Protein AF-A0A3B3U074-F1 (afdb_monomer_lite)

Sequence (236 aa):
MLGVRCLHHIVLNTPAADLRQFNRAEVLYQALFRHLYTSEAAVIQLVLSCLLDLLLVLEKPPSSYCRRKPCRHDDVLHLVLTHMEAEHKVALRRVYASALLLYVERVGVAVCRHLRRLMPVLLGYLEIGDPPDESVRLKMLEVLQSTIRLAWPRMASRADALLRCLLRLLVDVSADPGLSDSVRLQLMEGSSASLRLLDAATQRRVQRLLLQVDSRHCSPQVLCCLATVTAEQEHT

Organism: NCBI:txid48699

InterPro domains:
  IPR011989 Armadillo-like helical [G3DSA:1.25.10.10] (3-235)
  IPR016024 Armadillo-type fold [SSF48371] (7-176)
  IPR018870 Tti2 family [PTHR32226] (2-230)

Radius of gyration: 19.88 Å; chains: 1; bounding box: 47×42×57 Å

Structure (mmCIF, N/CA/C/O backbone):
data_AF-A0A3B3U074-F1
#
_entry.id   AF-A0A3B3U074-F1
#
loop_
_atom_site.group_PDB
_atom_site.id
_atom_site.type_symbol
_atom_site.label_atom_id
_atom_site.label_alt_id
_atom_site.label_comp_id
_atom_site.label_asym_id
_atom_site.label_entity_id
_atom_site.label_seq_id
_atom_site.pdbx_PDB_ins_code
_atom_site.Cartn_x
_atom_site.Cartn_y
_atom_site.Cartn_z
_atom_site.occupancy
_atom_site.B_iso_or_equiv
_atom_site.auth_seq_id
_atom_site.auth_comp_id
_atom_site.auth_asym_id
_atom_site.auth_atom_id
_atom_site.pdbx_PDB_model_num
ATOM 1 N N . MET A 1 1 ? 20.838 -12.931 -7.112 1.00 78.44 1 MET A N 1
ATOM 2 C CA . MET A 1 1 ? 20.981 -11.627 -6.412 1.00 78.44 1 MET A CA 1
ATOM 3 C C . MET A 1 1 ? 21.956 -10.665 -7.102 1.00 78.44 1 MET A C 1
ATOM 5 O O . MET A 1 1 ? 21.528 -9.567 -7.434 1.00 78.44 1 MET A O 1
ATOM 9 N N . LEU A 1 2 ? 23.222 -11.044 -7.357 1.00 86.12 2 LEU A N 1
ATOM 10 C CA . LEU A 1 2 ? 24.227 -10.153 -7.979 1.00 86.12 2 LEU A CA 1
ATOM 11 C C . LEU A 1 2 ? 23.772 -9.581 -9.333 1.00 86.12 2 LEU A C 1
ATOM 13 O O . LEU A 1 2 ? 23.860 -8.378 -9.535 1.00 86.12 2 LEU A O 1
ATOM 17 N N . GLY A 1 3 ? 23.187 -10.415 -10.201 1.00 91.31 3 GLY A N 1
ATOM 18 C CA . GLY A 1 3 ? 22.672 -9.977 -11.503 1.00 91.31 3 GLY A CA 1
ATOM 19 C C . GLY A 1 3 ? 21.680 -8.812 -11.407 1.00 91.31 3 GLY A C 1
ATOM 20 O O . GLY A 1 3 ? 21.890 -7.790 -12.044 1.00 91.31 3 GLY A O 1
ATOM 21 N N . VAL A 1 4 ? 20.658 -8.908 -10.545 1.00 92.81 4 VAL A N 1
ATOM 22 C CA . VAL A 1 4 ? 19.667 -7.827 -10.356 1.00 92.81 4 VAL A CA 1
ATOM 23 C C . VAL A 1 4 ? 20.325 -6.550 -9.826 1.00 92.81 4 VAL A C 1
ATOM 25 O O . VAL A 1 4 ? 19.986 -5.462 -10.278 1.00 92.81 4 VAL A O 1
ATOM 28 N N . ARG A 1 5 ? 21.312 -6.662 -8.925 1.00 92.81 5 ARG A N 1
ATOM 29 C CA . ARG A 1 5 ? 22.068 -5.497 -8.432 1.00 92.81 5 ARG A CA 1
ATOM 30 C C . ARG A 1 5 ? 22.877 -4.827 -9.541 1.00 92.81 5 ARG A C 1
ATOM 32 O O . ARG A 1 5 ? 22.880 -3.605 -9.624 1.00 92.81 5 ARG A O 1
ATOM 39 N N . CYS A 1 6 ? 23.523 -5.609 -10.405 1.00 94.44 6 CYS A N 1
ATOM 40 C CA . CYS A 1 6 ? 24.231 -5.080 -11.570 1.00 94.44 6 CYS A CA 1
ATOM 41 C C . CYS A 1 6 ? 23.266 -4.378 -12.532 1.00 94.44 6 CYS A C 1
ATOM 43 O O . CYS A 1 6 ? 23.562 -3.276 -12.983 1.00 94.44 6 CYS A O 1
ATOM 45 N N . LEU A 1 7 ? 22.093 -4.967 -12.797 1.00 94.88 7 LEU A N 1
ATOM 46 C CA . LEU A 1 7 ? 21.065 -4.323 -13.620 1.00 94.88 7 LEU A CA 1
ATOM 47 C C . LEU A 1 7 ? 20.591 -3.006 -13.002 1.00 94.88 7 LEU A C 1
ATOM 49 O O . LEU A 1 7 ? 20.513 -2.002 -13.701 1.00 94.88 7 LEU A O 1
ATOM 53 N N . HIS A 1 8 ? 20.337 -2.979 -11.693 1.00 95.69 8 HIS A N 1
ATOM 54 C CA . HIS A 1 8 ? 19.926 -1.758 -11.001 1.00 95.69 8 HIS A CA 1
ATOM 55 C C . HIS A 1 8 ? 21.006 -0.677 -11.059 1.00 95.69 8 HIS A C 1
ATOM 57 O O . HIS A 1 8 ? 20.706 0.474 -11.362 1.00 95.69 8 HIS A O 1
ATOM 63 N N . HIS A 1 9 ? 22.272 -1.055 -10.877 1.00 96.06 9 HIS A N 1
ATOM 64 C CA . HIS A 1 9 ? 23.399 -0.144 -11.043 1.00 96.06 9 HIS A CA 1
ATOM 65 C C . HIS A 1 9 ? 23.470 0.433 -12.466 1.00 96.06 9 HIS A C 1
ATOM 67 O O . HIS A 1 9 ? 23.647 1.640 -12.616 1.00 96.06 9 HIS A O 1
ATOM 73 N N . ILE A 1 10 ? 23.269 -0.389 -13.503 1.00 95.25 10 ILE A N 1
ATOM 74 C CA . ILE A 1 10 ? 23.208 0.076 -14.898 1.00 95.25 10 ILE A CA 1
ATOM 75 C C . ILE A 1 10 ? 22.062 1.078 -15.081 1.00 95.25 10 ILE A C 1
ATOM 77 O O . ILE A 1 10 ? 22.276 2.129 -15.678 1.00 95.25 10 ILE A O 1
ATOM 81 N N . VAL A 1 11 ? 20.872 0.790 -14.543 1.00 95.81 11 VAL A N 1
ATOM 82 C CA . VAL A 1 11 ? 19.703 1.685 -14.636 1.00 95.81 11 VAL A CA 1
ATOM 83 C C . VAL A 1 11 ? 19.974 3.044 -13.986 1.00 95.81 11 VAL A C 1
ATOM 85 O O . VAL A 1 11 ? 19.604 4.064 -14.556 1.00 95.81 11 VAL A O 1
ATOM 88 N N . LEU A 1 12 ? 20.637 3.068 -12.828 1.00 96.00 12 LEU A N 1
ATOM 89 C CA . LEU A 1 12 ? 20.921 4.307 -12.096 1.00 96.00 12 LEU A CA 1
ATOM 90 C C . LEU A 1 12 ? 22.049 5.144 -12.714 1.00 96.00 12 LEU A C 1
ATOM 92 O O . LEU A 1 12 ? 22.037 6.363 -12.582 1.00 96.00 12 LEU A O 1
ATOM 96 N N . ASN A 1 13 ? 23.024 4.506 -13.368 1.00 96.06 13 ASN A N 1
ATOM 97 C CA . ASN A 1 13 ? 2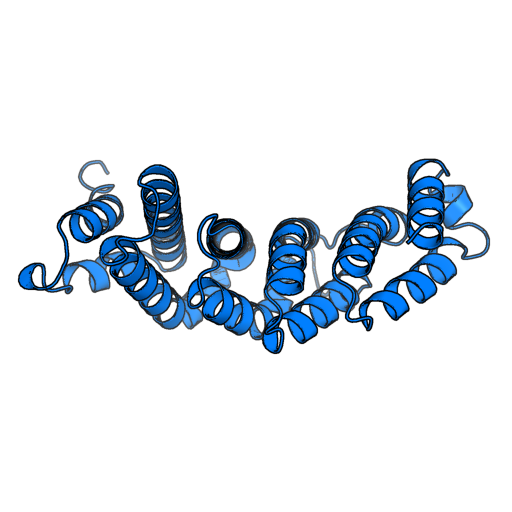4.243 5.177 -13.840 1.00 96.06 13 ASN A CA 1
ATOM 98 C C . ASN A 1 13 ? 24.293 5.382 -15.360 1.00 96.06 13 ASN A C 1
ATOM 100 O O . ASN A 1 13 ? 25.227 6.005 -15.860 1.00 96.06 13 ASN A O 1
ATOM 104 N N . THR A 1 14 ? 23.306 4.882 -16.104 1.00 95.06 14 THR A N 1
ATOM 105 C CA . THR A 1 14 ? 23.218 5.082 -17.556 1.00 95.06 14 THR A CA 1
ATOM 106 C C . THR A 1 14 ? 22.173 6.153 -17.869 1.00 95.06 14 THR A C 1
ATOM 108 O O . THR A 1 14 ? 21.049 6.062 -17.368 1.00 95.06 14 THR A O 1
ATOM 111 N N . PRO A 1 15 ? 22.476 7.148 -18.724 1.00 94.00 15 PRO A N 1
ATOM 112 C CA . PRO A 1 15 ? 21.492 8.131 -19.153 1.00 94.00 15 PRO A CA 1
ATOM 113 C C . PRO A 1 15 ? 20.228 7.480 -19.730 1.00 94.00 15 PRO A C 1
ATOM 115 O O . PRO A 1 15 ? 20.281 6.526 -20.507 1.00 94.00 15 PRO A O 1
ATOM 118 N N . ALA A 1 16 ? 19.062 8.044 -19.404 1.00 92.81 16 ALA A N 1
ATOM 119 C CA . ALA A 1 16 ? 17.778 7.504 -19.851 1.00 92.81 16 ALA A CA 1
ATOM 120 C C . ALA A 1 16 ? 17.648 7.438 -21.387 1.00 92.81 16 ALA A C 1
ATOM 122 O O . ALA A 1 16 ? 16.942 6.576 -21.906 1.00 92.81 16 ALA A O 1
ATOM 123 N N . ALA A 1 17 ? 18.310 8.339 -22.123 1.00 92.31 17 ALA A N 1
ATOM 124 C CA . ALA A 1 17 ? 18.341 8.313 -23.585 1.00 92.31 17 ALA A CA 1
ATOM 125 C C . ALA A 1 17 ? 19.040 7.050 -24.118 1.00 92.31 17 ALA A C 1
ATOM 127 O O . ALA A 1 17 ? 18.479 6.362 -24.970 1.00 92.31 17 ALA A O 1
ATOM 128 N N . ASP A 1 18 ? 20.188 6.692 -23.545 1.00 93.62 18 ASP A N 1
ATOM 129 C CA . ASP A 1 18 ? 20.992 5.536 -23.956 1.00 93.62 18 ASP A CA 1
ATOM 130 C C . ASP A 1 18 ? 20.304 4.212 -23.606 1.00 93.62 18 ASP A C 1
ATOM 132 O O . ASP A 1 18 ? 20.390 3.233 -24.348 1.00 93.62 18 ASP A O 1
ATOM 136 N N . LEU A 1 19 ? 19.571 4.178 -22.487 1.00 92.94 19 LEU A N 1
ATOM 137 C CA . LEU A 1 19 ? 18.745 3.026 -22.118 1.00 92.94 19 LEU A CA 1
ATOM 138 C C . LEU A 1 19 ? 17.546 2.853 -23.056 1.00 92.94 19 LEU A C 1
ATOM 140 O O . LEU A 1 19 ? 17.151 1.727 -23.352 1.00 92.94 19 LEU A O 1
ATOM 144 N N . ARG A 1 20 ? 16.950 3.944 -23.543 1.00 91.69 20 ARG A N 1
ATOM 145 C CA . ARG A 1 20 ? 15.874 3.868 -24.547 1.00 91.69 20 ARG A CA 1
ATOM 146 C C . ARG A 1 20 ? 16.415 3.487 -25.921 1.00 91.69 20 ARG A C 1
ATOM 148 O O . ARG A 1 20 ? 15.711 2.833 -26.691 1.00 91.69 20 ARG A O 1
ATOM 155 N N . GLN A 1 21 ? 17.652 3.871 -26.224 1.00 90.81 21 GLN A N 1
ATOM 156 C CA . GLN A 1 21 ? 18.298 3.527 -27.480 1.00 90.81 21 GLN A CA 1
ATOM 157 C C . GLN A 1 21 ? 18.348 2.002 -27.651 1.00 90.81 21 GLN A C 1
ATOM 159 O O . GLN A 1 21 ? 18.666 1.251 -26.727 1.00 90.81 21 GLN A O 1
ATOM 164 N N . PHE A 1 22 ? 17.986 1.537 -28.848 1.00 86.31 22 PHE A N 1
ATOM 165 C CA . PHE A 1 22 ? 17.897 0.112 -29.185 1.00 86.31 22 PHE A CA 1
ATOM 166 C C . PHE A 1 22 ? 16.987 -0.716 -28.255 1.00 86.31 22 PHE A C 1
ATOM 168 O O . PHE A 1 22 ? 17.177 -1.923 -28.134 1.00 86.31 22 PHE A O 1
ATOM 175 N N . ASN A 1 23 ? 15.999 -0.092 -27.597 1.00 88.75 23 ASN A N 1
ATOM 176 C CA . ASN A 1 23 ? 15.038 -0.756 -26.706 1.00 88.75 23 ASN A CA 1
ATOM 177 C C . ASN A 1 23 ? 15.677 -1.535 -25.539 1.00 88.75 23 ASN A C 1
ATOM 179 O O . ASN A 1 23 ? 15.087 -2.490 -25.031 1.00 88.75 23 ASN A O 1
ATOM 183 N N . ARG A 1 24 ? 16.861 -1.129 -25.061 1.00 92.25 24 ARG A N 1
ATOM 184 C CA . ARG A 1 24 ? 17.529 -1.811 -23.935 1.00 92.25 24 ARG A CA 1
ATOM 185 C C . ARG A 1 24 ? 16.683 -1.774 -22.665 1.00 92.25 24 ARG A C 1
ATOM 187 O O . ARG A 1 24 ? 16.549 -2.792 -21.994 1.00 92.25 24 ARG A O 1
ATOM 194 N N . ALA A 1 25 ? 16.054 -0.638 -22.376 1.00 93.31 25 ALA A N 1
ATOM 195 C CA . ALA A 1 25 ? 15.142 -0.476 -21.248 1.00 93.31 25 ALA A CA 1
ATOM 196 C C . ALA A 1 25 ? 13.970 -1.472 -21.302 1.00 93.31 25 ALA A C 1
ATOM 198 O O . ALA A 1 25 ? 13.542 -1.966 -20.262 1.00 93.31 25 ALA A O 1
ATOM 199 N N . GLU A 1 26 ? 13.490 -1.815 -22.501 1.00 94.38 26 GLU A N 1
ATOM 200 C CA . GLU A 1 26 ? 12.404 -2.782 -22.674 1.00 94.38 26 GLU A CA 1
ATOM 201 C C . GLU A 1 26 ? 12.857 -4.205 -22.351 1.00 94.38 26 GLU A C 1
ATOM 203 O O . GLU A 1 26 ? 12.164 -4.942 -21.649 1.00 94.38 26 GLU A O 1
ATOM 208 N N . VAL A 1 27 ? 14.052 -4.580 -22.809 1.00 94.69 27 VAL A N 1
ATOM 209 C CA . VAL A 1 27 ? 14.655 -5.881 -22.491 1.00 94.69 27 VAL A CA 1
ATOM 210 C C . VAL A 1 27 ? 14.880 -6.008 -20.985 1.00 94.69 27 VAL A C 1
ATOM 212 O O . VAL A 1 27 ? 14.545 -7.037 -20.394 1.00 94.69 27 VAL A O 1
ATOM 215 N N . LEU A 1 28 ? 15.391 -4.948 -20.349 1.00 95.56 28 LEU A N 1
ATOM 216 C CA . LEU A 1 28 ? 15.566 -4.897 -18.897 1.00 95.56 28 LEU A CA 1
ATOM 217 C C . LEU A 1 28 ? 14.231 -5.053 -18.169 1.00 95.56 28 LEU A C 1
ATOM 219 O O . LEU A 1 28 ? 14.145 -5.828 -17.218 1.00 95.56 28 LEU A O 1
ATOM 223 N N . TYR A 1 29 ? 13.182 -4.375 -18.63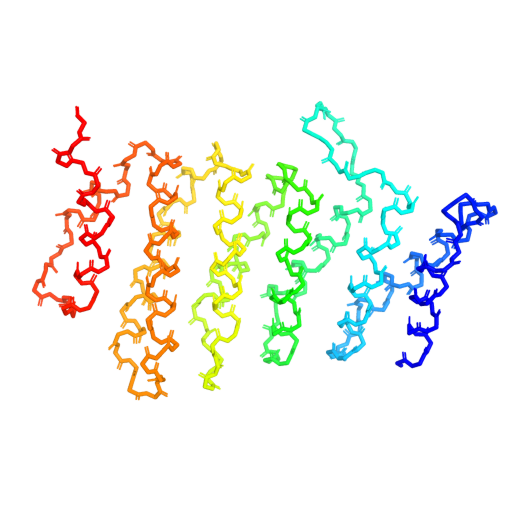7 1.00 96.94 29 TYR A N 1
ATOM 224 C CA . TYR A 1 29 ? 11.851 -4.489 -18.053 1.00 96.94 29 TYR A CA 1
ATOM 225 C C . TYR A 1 29 ? 11.323 -5.913 -18.148 1.00 96.94 29 TYR A C 1
ATOM 227 O O . TYR A 1 29 ? 10.928 -6.472 -17.132 1.00 96.94 29 TYR A O 1
ATOM 235 N N . GLN A 1 30 ? 11.377 -6.539 -19.324 1.00 95.69 30 GLN A N 1
ATOM 236 C CA . GLN A 1 30 ? 10.901 -7.912 -19.498 1.00 95.69 30 GLN A CA 1
ATOM 237 C C . GLN A 1 30 ? 11.679 -8.908 -18.629 1.00 95.69 30 GLN A C 1
ATOM 239 O O . GLN A 1 30 ? 11.078 -9.814 -18.049 1.00 95.69 30 GLN A O 1
ATOM 244 N N . ALA A 1 31 ? 12.998 -8.738 -18.503 1.00 94.88 31 ALA A N 1
ATOM 245 C CA . ALA A 1 31 ? 13.826 -9.578 -17.642 1.00 94.88 31 ALA A CA 1
ATOM 246 C C . ALA A 1 31 ? 13.460 -9.411 -16.157 1.00 94.88 31 ALA A C 1
ATOM 248 O O . ALA A 1 31 ? 13.219 -10.399 -15.464 1.00 94.88 31 ALA A O 1
ATOM 249 N N . LEU A 1 32 ? 13.356 -8.169 -15.673 1.00 96.31 32 LEU A N 1
ATOM 250 C CA . LEU A 1 32 ? 12.994 -7.869 -14.285 1.00 96.31 32 LEU A CA 1
ATOM 251 C C . LEU A 1 32 ? 11.557 -8.289 -13.961 1.00 96.31 32 LEU A C 1
ATOM 253 O O . LEU A 1 32 ? 11.314 -8.882 -12.914 1.00 96.31 32 LEU A O 1
ATOM 257 N N . PHE A 1 33 ? 10.614 -8.052 -14.872 1.00 96.56 33 PHE A N 1
ATOM 258 C CA . PHE A 1 33 ? 9.210 -8.418 -14.699 1.00 96.56 33 PHE A CA 1
ATOM 259 C C . PHE A 1 33 ? 9.041 -9.931 -14.523 1.00 96.56 33 PHE A C 1
ATOM 261 O O . PHE A 1 33 ? 8.284 -10.375 -13.665 1.00 96.56 33 PHE A O 1
ATOM 268 N N . ARG A 1 34 ? 9.806 -10.749 -15.260 1.00 95.50 34 ARG A N 1
ATOM 269 C CA . ARG A 1 34 ? 9.813 -12.212 -15.077 1.00 95.50 34 ARG A CA 1
ATOM 270 C C . ARG A 1 34 ? 10.307 -12.635 -13.694 1.00 95.50 34 ARG A C 1
ATOM 272 O O . ARG A 1 34 ? 9.820 -13.625 -13.157 1.00 95.50 34 ARG A O 1
ATOM 279 N N . HIS A 1 35 ? 11.223 -11.886 -13.084 1.00 94.94 35 HIS A N 1
ATOM 280 C CA . HIS A 1 35 ? 11.687 -12.191 -11.731 1.00 94.94 35 HIS A CA 1
ATOM 281 C C . HIS A 1 35 ? 10.638 -11.920 -10.642 1.00 94.94 35 HIS A C 1
ATOM 283 O O . HIS A 1 35 ? 10.780 -12.453 -9.540 1.00 94.94 35 HIS A O 1
ATOM 289 N N . LEU A 1 36 ? 9.557 -11.186 -10.938 1.00 95.38 36 LEU A N 1
ATOM 290 C CA . LEU A 1 36 ? 8.446 -11.009 -9.996 1.00 95.38 36 LEU A CA 1
ATOM 291 C C . LEU A 1 36 ? 7.692 -12.313 -9.694 1.00 95.38 36 LEU A C 1
ATOM 293 O O . LEU A 1 36 ? 7.034 -12.390 -8.662 1.00 95.38 36 LEU A O 1
ATOM 297 N N . TYR A 1 37 ? 7.818 -13.338 -10.544 1.00 94.81 37 TYR A N 1
ATOM 298 C CA . TYR A 1 37 ? 7.235 -14.671 -10.336 1.00 94.81 37 TYR A CA 1
ATOM 299 C C . TYR A 1 37 ? 8.067 -15.573 -9.409 1.00 94.81 37 TYR A C 1
ATOM 301 O O . TYR A 1 37 ? 7.678 -16.706 -9.135 1.00 94.81 37 TYR A O 1
ATOM 309 N N . THR A 1 38 ? 9.223 -15.106 -8.931 1.00 93.25 38 THR A N 1
ATOM 310 C CA . THR A 1 38 ? 10.026 -15.855 -7.955 1.00 93.25 38 THR A CA 1
ATOM 311 C C . THR A 1 38 ? 9.448 -15.706 -6.546 1.00 93.25 38 THR A C 1
ATOM 313 O O . THR A 1 38 ? 8.814 -14.706 -6.227 1.00 93.25 38 THR A O 1
ATOM 316 N N . SER A 1 39 ? 9.697 -16.681 -5.669 1.00 90.81 39 SER A N 1
ATOM 317 C CA . SER A 1 39 ? 9.262 -16.621 -4.264 1.00 90.81 39 SER A CA 1
ATOM 318 C C . SER A 1 39 ? 10.378 -16.220 -3.290 1.00 90.81 39 SER A C 1
ATOM 320 O O . SER A 1 39 ? 10.269 -16.462 -2.087 1.00 90.81 39 SER A O 1
ATOM 322 N N . GLU A 1 40 ? 11.490 -15.681 -3.790 1.00 95.00 40 GLU A N 1
ATOM 323 C CA . GLU A 1 40 ? 12.640 -15.290 -2.972 1.00 95.00 40 GLU A CA 1
ATOM 324 C C . GLU A 1 40 ? 12.529 -13.818 -2.559 1.00 95.00 40 GLU A C 1
ATOM 326 O O . GLU A 1 40 ? 12.733 -12.917 -3.372 1.00 95.00 40 GLU A O 1
ATOM 331 N N . ALA A 1 41 ? 12.256 -13.558 -1.277 1.00 95.06 41 ALA A N 1
ATOM 332 C CA . ALA A 1 41 ? 12.006 -12.208 -0.763 1.00 95.06 41 ALA A CA 1
ATOM 333 C C . ALA A 1 41 ? 13.127 -11.205 -1.082 1.00 95.06 41 ALA A C 1
ATOM 335 O O . ALA A 1 41 ? 12.856 -10.092 -1.529 1.00 95.06 41 ALA A O 1
ATOM 336 N N . ALA A 1 42 ? 14.387 -11.614 -0.924 1.00 95.50 42 ALA A N 1
ATOM 337 C CA . ALA A 1 42 ? 15.533 -10.753 -1.205 1.00 95.50 42 ALA A CA 1
ATOM 338 C C . ALA A 1 42 ? 15.664 -10.407 -2.701 1.00 95.50 42 ALA A C 1
ATOM 340 O O . ALA A 1 42 ? 16.073 -9.300 -3.050 1.00 95.50 42 ALA A O 1
ATOM 341 N N . VAL A 1 43 ? 15.282 -11.329 -3.594 1.00 95.88 43 VAL A N 1
ATOM 342 C CA . VAL A 1 43 ? 15.247 -11.068 -5.039 1.00 95.88 43 VAL A CA 1
ATOM 343 C C . VAL A 1 43 ? 14.104 -10.119 -5.366 1.00 95.88 43 VAL A C 1
ATOM 345 O O . VAL A 1 43 ? 14.345 -9.108 -6.020 1.00 95.88 43 VAL A O 1
ATOM 348 N N . ILE A 1 44 ? 12.897 -10.386 -4.860 1.00 97.19 44 ILE A N 1
ATOM 349 C CA . ILE A 1 44 ? 11.723 -9.530 -5.075 1.00 97.19 44 ILE A CA 1
ATOM 350 C C . ILE A 1 44 ? 11.990 -8.101 -4.607 1.00 97.19 44 ILE A C 1
ATOM 352 O O . ILE A 1 44 ? 11.696 -7.165 -5.344 1.00 97.19 44 ILE A O 1
ATOM 356 N N . GLN A 1 45 ? 12.619 -7.913 -3.447 1.00 97.19 45 GLN A N 1
ATOM 357 C CA . GLN A 1 45 ? 12.968 -6.583 -2.948 1.00 97.19 45 GLN A CA 1
ATOM 358 C C . GLN A 1 45 ? 13.851 -5.811 -3.939 1.00 97.19 45 GLN A C 1
ATOM 360 O O . GLN A 1 45 ? 13.544 -4.673 -4.284 1.00 97.19 45 GLN A O 1
ATOM 365 N N . LEU A 1 46 ? 14.923 -6.436 -4.436 1.00 97.00 46 LEU A N 1
ATOM 366 C CA . LEU A 1 46 ? 15.831 -5.807 -5.400 1.00 97.00 46 LEU A CA 1
ATOM 367 C C . LEU A 1 46 ? 15.145 -5.534 -6.743 1.00 97.00 46 LEU A C 1
ATOM 369 O O . LEU A 1 46 ? 15.369 -4.490 -7.352 1.00 97.00 46 LEU A O 1
ATOM 373 N N . VAL A 1 47 ? 14.304 -6.464 -7.200 1.00 97.69 47 VAL A N 1
ATOM 374 C CA . VAL A 1 47 ? 13.556 -6.332 -8.455 1.00 97.69 47 VAL A CA 1
ATOM 375 C C . VAL A 1 47 ? 12.552 -5.186 -8.364 1.00 97.69 47 VAL A C 1
ATOM 377 O O . VAL A 1 47 ? 12.498 -4.369 -9.278 1.00 97.69 47 VAL A O 1
ATOM 380 N N . LEU A 1 48 ? 11.799 -5.080 -7.265 1.00 97.69 48 LEU A N 1
ATOM 381 C CA . LEU A 1 48 ? 10.825 -4.007 -7.058 1.00 97.69 48 LEU A CA 1
ATOM 382 C C . LEU A 1 48 ? 11.493 -2.632 -6.998 1.00 97.69 48 LEU A C 1
ATOM 384 O O . LEU A 1 48 ? 10.977 -1.699 -7.612 1.00 97.69 48 LEU A O 1
ATOM 388 N N . SER A 1 49 ? 12.640 -2.506 -6.326 1.00 97.12 49 SER A N 1
ATOM 389 C CA . SER A 1 49 ? 13.409 -1.255 -6.318 1.00 97.12 49 SER A CA 1
ATOM 390 C C . SER A 1 49 ? 13.924 -0.901 -7.713 1.00 97.12 49 SER A C 1
ATOM 392 O O . SER A 1 49 ? 13.741 0.220 -8.175 1.00 97.12 49 SER A O 1
ATOM 394 N N . CYS A 1 50 ? 14.501 -1.869 -8.428 1.00 97.50 50 CYS A N 1
ATOM 395 C CA . CYS A 1 50 ? 15.023 -1.634 -9.771 1.00 97.50 50 CYS A CA 1
ATOM 396 C C . CYS A 1 50 ? 13.918 -1.266 -10.774 1.00 97.50 50 CYS A C 1
ATOM 398 O O . CYS A 1 50 ? 14.106 -0.369 -11.596 1.00 97.50 50 CYS A O 1
ATOM 400 N N . LEU A 1 51 ? 12.751 -1.913 -10.688 1.00 97.50 51 LEU A N 1
ATOM 401 C CA . LEU A 1 51 ? 11.591 -1.589 -11.516 1.00 97.50 51 LEU A CA 1
ATOM 402 C C . LEU A 1 51 ? 11.063 -0.179 -11.239 1.00 97.50 51 LEU A C 1
ATOM 404 O O . LEU A 1 51 ? 10.707 0.507 -12.194 1.00 97.50 51 LEU A O 1
ATOM 408 N N . LEU A 1 52 ? 11.048 0.290 -9.985 1.00 95.56 52 LEU A N 1
ATOM 409 C CA . LEU A 1 52 ? 10.641 1.667 -9.682 1.00 95.56 52 LEU A CA 1
ATOM 410 C C . LEU A 1 52 ? 11.484 2.683 -10.459 1.00 95.56 52 LEU A C 1
ATOM 412 O O . LEU A 1 52 ? 10.921 3.619 -11.027 1.00 95.56 52 LEU A O 1
ATOM 416 N N . ASP A 1 53 ? 12.798 2.496 -10.528 1.00 95.81 53 ASP A N 1
ATOM 417 C CA . ASP A 1 53 ? 13.683 3.427 -11.234 1.00 95.81 53 ASP A CA 1
ATOM 418 C C . ASP A 1 53 ? 13.607 3.246 -12.754 1.00 95.81 53 ASP A C 1
ATOM 420 O O . ASP A 1 53 ? 13.468 4.220 -13.497 1.00 95.81 53 ASP A O 1
ATOM 424 N N . LEU A 1 54 ? 13.601 1.998 -13.231 1.00 96.62 54 LEU A N 1
ATOM 425 C CA . LEU A 1 54 ? 13.520 1.698 -14.661 1.00 96.62 54 LEU A CA 1
ATOM 426 C C . LEU A 1 54 ? 12.215 2.206 -15.286 1.00 96.62 54 LEU A C 1
ATOM 428 O O . LEU A 1 54 ? 12.215 2.682 -16.423 1.00 96.62 54 LEU A O 1
ATOM 432 N N . LEU A 1 55 ? 11.098 2.142 -14.561 1.00 94.56 55 LEU A N 1
ATOM 433 C CA . LEU A 1 55 ? 9.818 2.624 -15.076 1.00 94.56 55 LEU A CA 1
ATOM 434 C C . LEU A 1 55 ? 9.842 4.130 -15.375 1.00 94.56 55 LEU A C 1
ATOM 436 O O . LEU A 1 55 ? 9.207 4.539 -16.340 1.00 94.56 55 LEU A O 1
ATOM 440 N N . LEU A 1 56 ? 10.629 4.938 -14.650 1.00 92.56 56 LEU A N 1
ATOM 441 C CA . LEU A 1 56 ? 10.814 6.369 -14.963 1.00 92.56 56 LEU A CA 1
ATOM 442 C C . LEU A 1 56 ? 11.576 6.594 -16.272 1.00 92.56 56 LEU A C 1
ATOM 444 O O . LEU A 1 56 ? 11.404 7.616 -16.942 1.00 92.56 56 LEU A O 1
ATOM 448 N N . VAL A 1 57 ? 12.433 5.642 -16.643 1.00 92.81 57 VAL A N 1
ATOM 449 C CA . VAL A 1 57 ? 13.116 5.650 -17.937 1.00 92.81 57 VAL A CA 1
ATOM 450 C C . VAL A 1 57 ? 12.117 5.308 -19.037 1.00 92.81 57 VAL A C 1
ATOM 452 O O . VAL A 1 57 ? 12.081 5.997 -20.054 1.00 92.81 57 VAL A O 1
ATOM 455 N N . LEU A 1 58 ? 11.289 4.285 -18.848 1.00 88.88 58 LEU A N 1
ATOM 456 C CA . LEU A 1 58 ? 10.371 3.803 -19.884 1.00 88.88 58 LEU A CA 1
ATOM 457 C C . LEU A 1 58 ? 9.188 4.735 -20.122 1.00 88.88 58 LEU A C 1
ATOM 459 O O . LEU A 1 58 ? 8.815 4.986 -21.268 1.00 88.88 58 LEU A O 1
ATOM 463 N N . GLU A 1 59 ? 8.587 5.244 -19.054 1.00 86.94 59 GLU A N 1
ATOM 464 C CA . GLU A 1 59 ? 7.313 5.940 -19.121 1.00 86.94 59 GLU A CA 1
ATOM 465 C C . GLU A 1 59 ? 7.280 7.119 -18.153 1.00 86.94 59 GLU A C 1
ATOM 467 O O . GLU A 1 59 ? 7.862 7.112 -17.070 1.00 86.94 59 GLU A O 1
ATOM 472 N N . LYS A 1 60 ? 6.543 8.164 -18.536 1.00 79.25 60 LYS A N 1
ATOM 473 C CA . LYS A 1 60 ? 6.190 9.203 -17.573 1.00 79.25 60 LYS A CA 1
ATOM 474 C C . LYS A 1 60 ? 5.200 8.616 -16.561 1.00 79.25 60 LYS A C 1
ATOM 476 O O . LYS A 1 60 ? 4.279 7.898 -16.992 1.00 79.25 60 LYS A O 1
ATOM 481 N N . PRO A 1 61 ? 5.322 8.977 -15.268 1.00 71.00 61 PRO A N 1
ATOM 482 C CA . PRO A 1 61 ? 4.340 8.604 -14.264 1.00 71.00 61 PRO A CA 1
ATOM 483 C C . PRO A 1 61 ? 2.924 8.932 -14.751 1.00 71.00 61 PRO A C 1
ATOM 485 O O . PRO A 1 61 ? 2.726 9.953 -15.427 1.00 71.00 61 PRO A O 1
ATOM 488 N N . PRO A 1 62 ? 1.937 8.069 -14.473 1.00 69.81 62 PRO A N 1
ATOM 489 C CA . PRO A 1 62 ? 0.564 8.314 -14.882 1.00 69.81 62 PRO A CA 1
ATOM 490 C C . PRO A 1 62 ? 0.057 9.644 -14.310 1.00 69.81 62 PRO A C 1
ATOM 492 O O . PRO A 1 62 ? -0.061 9.818 -13.103 1.00 69.81 62 PRO A O 1
ATOM 495 N N . SER A 1 63 ? -0.247 10.597 -15.194 1.00 65.94 63 SER A N 1
ATOM 496 C CA . SER A 1 63 ? -0.865 11.869 -14.821 1.00 65.94 63 SER A CA 1
ATOM 497 C C . SER A 1 63 ? -2.394 11.763 -14.830 1.00 65.94 63 SER A C 1
ATOM 499 O O . SER A 1 63 ? -2.979 10.923 -15.515 1.00 65.94 63 SER A O 1
ATOM 501 N N . SER A 1 64 ? -3.044 12.641 -14.061 1.00 57.38 64 SER A N 1
ATOM 502 C CA . SER A 1 64 ? -4.497 12.658 -13.809 1.00 57.38 64 SER A CA 1
ATOM 503 C C . SER A 1 64 ? -5.370 12.975 -15.044 1.00 57.38 64 SER A C 1
ATOM 505 O O . SER A 1 64 ? -6.593 12.856 -14.998 1.00 57.38 64 SER A O 1
ATOM 507 N N . TYR A 1 65 ? -4.775 13.374 -16.174 1.00 52.16 65 TYR A N 1
ATOM 508 C CA . TYR A 1 65 ? -5.522 13.884 -17.326 1.00 52.16 65 TYR A CA 1
ATOM 509 C C . TYR A 1 65 ? -5.919 12.781 -18.328 1.00 52.16 65 TYR A C 1
ATOM 511 O O . TYR A 1 65 ? -5.087 12.238 -19.052 1.00 52.16 65 TYR A O 1
ATOM 519 N N . CYS A 1 66 ? -7.236 12.543 -18.417 1.00 44.41 66 CYS A N 1
ATOM 520 C CA . CYS A 1 66 ? -7.969 11.847 -19.491 1.00 44.41 66 CYS A CA 1
ATOM 521 C C . CYS A 1 66 ? -7.683 10.341 -19.689 1.00 44.41 66 CYS A C 1
ATOM 523 O O . CYS A 1 66 ? -6.830 9.753 -19.035 1.00 44.41 66 CYS A O 1
ATOM 525 N N . ARG A 1 67 ? -8.492 9.684 -20.550 1.00 57.31 67 ARG A N 1
ATOM 526 C CA . ARG A 1 67 ? -8.526 8.228 -20.844 1.00 57.31 67 ARG A CA 1
ATOM 527 C C . ARG A 1 67 ? -7.132 7.649 -21.158 1.0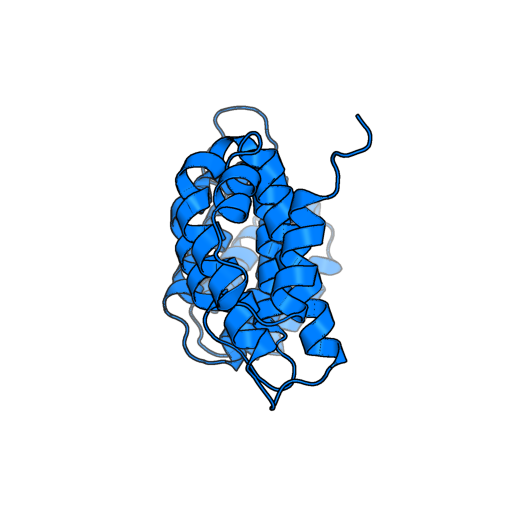0 57.31 67 ARG A C 1
ATOM 529 O O . ARG A 1 67 ? -6.772 7.439 -22.312 1.00 57.31 67 ARG A O 1
ATOM 536 N N . ARG A 1 68 ? -6.355 7.357 -20.115 1.00 71.12 68 ARG A N 1
ATOM 537 C CA . ARG A 1 68 ? -5.016 6.772 -20.221 1.00 71.12 68 ARG A CA 1
ATOM 538 C C . ARG A 1 68 ? -5.124 5.299 -20.606 1.00 71.12 68 ARG A C 1
ATOM 540 O O . ARG A 1 68 ? -5.863 4.562 -19.946 1.00 71.12 68 ARG A O 1
ATOM 547 N N . LYS A 1 69 ? -4.373 4.876 -21.624 1.00 76.94 69 LYS A N 1
ATOM 548 C CA . LYS A 1 69 ? -4.163 3.454 -21.937 1.00 76.94 69 LYS A CA 1
ATOM 549 C C . LYS A 1 69 ? -3.456 2.755 -20.758 1.00 76.94 69 LYS A C 1
ATOM 551 O O . LYS A 1 69 ? -2.730 3.437 -20.033 1.00 76.94 69 LYS A O 1
ATOM 556 N N . PRO A 1 70 ? -3.677 1.449 -20.533 1.00 83.12 70 PRO A N 1
ATOM 557 C CA . PRO A 1 70 ? -2.858 0.673 -19.602 1.00 83.12 70 PRO A CA 1
ATOM 558 C C . PRO A 1 70 ? -1.367 0.881 -19.888 1.00 83.12 70 PRO A C 1
ATOM 560 O O . PRO A 1 70 ? -0.980 1.059 -21.047 1.00 83.12 70 PRO A O 1
ATOM 563 N N . CYS A 1 71 ? -0.561 0.935 -18.834 1.00 88.38 71 CYS A N 1
ATOM 564 C CA . CYS A 1 71 ? 0.863 1.244 -18.909 1.00 88.38 71 CYS A CA 1
ATOM 565 C C . CYS A 1 71 ? 1.679 0.300 -18.018 1.00 88.38 71 CYS A C 1
ATOM 567 O O . CYS A 1 71 ? 1.111 -0.366 -17.152 1.00 88.38 71 CYS A O 1
ATOM 569 N N . ARG A 1 72 ? 3.009 0.284 -18.154 1.00 92.50 72 ARG A N 1
ATOM 570 C CA . ARG A 1 72 ? 3.859 -0.678 -17.427 1.00 92.50 72 ARG A CA 1
ATOM 571 C C . ARG A 1 72 ? 3.789 -0.519 -15.909 1.00 92.50 72 ARG A C 1
ATOM 573 O O . ARG A 1 72 ? 3.956 -1.497 -15.182 1.00 92.50 72 ARG A O 1
ATOM 580 N N . HIS A 1 73 ? 3.504 0.690 -15.419 1.00 93.25 73 HIS A N 1
ATOM 581 C CA . HIS A 1 73 ? 3.215 0.911 -13.998 1.00 93.25 73 HIS A CA 1
ATOM 582 C C . HIS A 1 73 ? 1.959 0.159 -13.536 1.00 93.25 73 HIS A C 1
ATOM 584 O O . HIS A 1 73 ? 1.953 -0.393 -12.436 1.00 93.25 73 HIS A O 1
ATOM 590 N N . ASP A 1 74 ? 0.912 0.130 -14.368 1.00 93.12 74 ASP A N 1
ATOM 591 C CA . ASP A 1 74 ? -0.319 -0.605 -14.074 1.00 93.12 74 ASP A CA 1
ATOM 592 C C . ASP A 1 74 ? -0.052 -2.112 -14.059 1.00 93.12 74 ASP A C 1
ATOM 594 O O . ASP A 1 74 ? -0.545 -2.794 -13.165 1.00 93.12 74 ASP A O 1
ATOM 598 N N . ASP A 1 75 ? 0.754 -2.614 -14.998 1.00 94.75 75 ASP A N 1
ATOM 599 C CA . ASP A 1 75 ? 1.087 -4.039 -15.103 1.00 94.75 75 ASP A CA 1
ATOM 600 C C . ASP A 1 75 ? 1.861 -4.530 -13.873 1.00 94.75 75 ASP A C 1
ATOM 602 O O . ASP A 1 75 ? 1.525 -5.564 -13.289 1.00 94.75 75 ASP A O 1
ATOM 606 N N . VAL A 1 76 ? 2.867 -3.764 -13.432 1.00 96.44 76 VAL A N 1
ATOM 607 C CA . VAL A 1 76 ? 3.647 -4.099 -12.229 1.00 96.44 76 VAL A CA 1
ATOM 608 C C . VAL A 1 76 ? 2.774 -4.025 -10.982 1.00 96.44 76 VAL A C 1
ATOM 610 O O . VAL A 1 76 ? 2.763 -4.975 -10.201 1.00 96.44 76 VAL A O 1
ATOM 613 N N . LEU A 1 77 ? 2.005 -2.945 -10.798 1.00 96.62 77 LEU A N 1
ATOM 614 C CA . LEU A 1 77 ? 1.131 -2.813 -9.630 1.00 96.62 77 LEU A CA 1
ATOM 615 C C . LEU A 1 77 ? 0.063 -3.916 -9.602 1.00 96.62 77 LEU A C 1
ATOM 617 O O . LEU A 1 77 ? -0.185 -4.499 -8.550 1.00 96.62 77 LEU A O 1
ATOM 621 N N . HIS A 1 78 ? -0.529 -4.254 -10.749 1.00 96.19 78 HIS A N 1
ATOM 622 C CA . HIS A 1 78 ? -1.496 -5.344 -10.854 1.00 96.19 78 HIS A CA 1
ATOM 623 C C . HIS A 1 78 ? -0.893 -6.681 -10.422 1.00 96.19 78 HIS A C 1
ATOM 625 O O . HIS A 1 78 ? -1.509 -7.403 -9.633 1.00 96.19 78 HIS A O 1
ATOM 631 N N . LEU A 1 79 ? 0.297 -7.016 -10.928 1.00 97.19 79 LEU A N 1
ATOM 632 C CA . LEU A 1 79 ? 0.963 -8.273 -10.598 1.00 97.19 79 LEU A CA 1
ATOM 633 C C . LEU A 1 79 ? 1.351 -8.324 -9.116 1.00 97.19 79 LEU A C 1
ATOM 635 O O . LEU A 1 79 ? 1.053 -9.308 -8.444 1.00 97.19 79 LEU A O 1
ATOM 639 N N . VAL A 1 80 ? 1.931 -7.244 -8.586 1.00 97.62 80 VAL A N 1
ATOM 640 C CA . VAL A 1 80 ? 2.295 -7.141 -7.165 1.00 97.62 80 VAL A CA 1
ATOM 641 C C . VAL A 1 80 ? 1.072 -7.331 -6.273 1.00 97.62 80 VAL A C 1
ATOM 643 O O . VAL A 1 80 ? 1.111 -8.167 -5.378 1.00 97.62 80 VAL A O 1
ATOM 646 N N . LEU A 1 81 ? -0.038 -6.637 -6.545 1.00 98.19 81 LEU A N 1
ATOM 647 C CA . LEU A 1 81 ? -1.272 -6.805 -5.769 1.00 98.19 81 LEU A CA 1
ATOM 648 C C . LEU A 1 81 ? -1.839 -8.224 -5.875 1.00 98.19 81 LEU A C 1
ATOM 650 O O . LEU A 1 81 ? -2.363 -8.743 -4.895 1.00 98.19 81 LEU A O 1
ATOM 654 N N . THR A 1 82 ? -1.709 -8.859 -7.042 1.00 97.06 82 THR A N 1
ATOM 655 C CA . THR A 1 82 ? -2.125 -10.256 -7.237 1.00 97.06 82 THR A CA 1
ATOM 656 C C . THR A 1 82 ? -1.306 -11.207 -6.368 1.00 97.06 82 THR A C 1
ATOM 658 O O . THR A 1 82 ? -1.874 -12.104 -5.755 1.00 97.06 82 THR A O 1
ATOM 661 N N . HIS A 1 83 ? 0.011 -11.007 -6.283 1.00 96.56 83 HIS A N 1
ATOM 662 C CA . HIS A 1 83 ? 0.871 -11.830 -5.431 1.00 96.56 83 HIS A CA 1
ATOM 663 C C . HIS A 1 83 ? 0.603 -11.564 -3.948 1.00 96.56 83 HIS A C 1
ATOM 665 O O . HIS A 1 83 ? 0.484 -12.511 -3.180 1.00 96.56 83 HIS A O 1
ATOM 671 N N . MET A 1 84 ? 0.428 -10.297 -3.557 1.00 97.56 84 MET A N 1
ATOM 672 C CA . MET A 1 84 ? 0.121 -9.926 -2.174 1.00 97.56 84 MET A CA 1
ATOM 673 C C . MET A 1 84 ? -1.162 -10.584 -1.657 1.00 97.56 84 MET A C 1
ATOM 675 O O . MET A 1 84 ? -1.179 -11.063 -0.530 1.00 97.56 84 MET A O 1
ATOM 679 N N . GLU A 1 85 ? -2.225 -10.640 -2.464 1.00 95.56 85 GLU A N 1
ATOM 680 C CA . GLU A 1 85 ? -3.530 -11.176 -2.044 1.00 95.56 85 GLU A CA 1
ATOM 681 C C . GLU A 1 85 ? -3.454 -12.626 -1.526 1.00 95.56 85 GLU A C 1
ATOM 683 O O . GLU A 1 85 ? -4.153 -12.968 -0.575 1.00 95.56 85 GLU A O 1
ATOM 688 N N . ALA A 1 86 ? -2.574 -13.456 -2.095 1.00 91.56 86 ALA A N 1
ATOM 689 C CA . ALA A 1 86 ? -2.389 -14.859 -1.706 1.00 91.56 86 ALA A CA 1
ATOM 690 C C . ALA A 1 86 ? -1.123 -15.114 -0.856 1.00 91.56 86 ALA A C 1
ATOM 692 O O . ALA A 1 86 ? -0.790 -16.269 -0.565 1.00 91.56 86 ALA A O 1
ATOM 693 N N . GLU A 1 87 ? -0.388 -14.067 -0.467 1.00 95.44 87 GLU A N 1
ATOM 694 C CA . GLU A 1 87 ? 0.911 -14.221 0.188 1.00 95.44 87 GLU A CA 1
ATOM 695 C C . GLU A 1 87 ? 0.780 -14.489 1.694 1.00 95.44 87 GLU A C 1
ATOM 697 O O . GLU A 1 87 ? 0.245 -13.688 2.469 1.00 95.44 87 GLU A O 1
ATOM 702 N N . HIS A 1 88 ? 1.363 -15.606 2.124 1.00 91.50 88 HIS A N 1
ATOM 703 C CA . HIS A 1 88 ? 1.358 -16.069 3.512 1.00 91.50 88 HIS A CA 1
ATOM 704 C C . HIS A 1 88 ? 2.753 -16.036 4.151 1.00 91.50 88 HIS A C 1
ATOM 706 O O . HIS A 1 88 ? 2.869 -16.039 5.376 1.00 91.50 88 HIS A O 1
ATOM 712 N N . LYS A 1 89 ? 3.834 -15.970 3.362 1.00 93.44 89 LYS A N 1
ATOM 713 C CA . LYS A 1 89 ? 5.197 -15.905 3.896 1.00 93.44 89 LYS A CA 1
ATOM 714 C C . LYS A 1 89 ? 5.461 -14.508 4.444 1.00 93.44 89 LYS A C 1
ATOM 716 O O . LYS A 1 89 ? 5.562 -13.539 3.691 1.00 93.44 89 LYS A O 1
ATOM 721 N N . VAL A 1 90 ? 5.665 -14.415 5.757 1.00 92.56 90 VAL A N 1
ATOM 722 C CA . VAL A 1 90 ? 5.915 -13.147 6.471 1.00 92.56 90 VAL A CA 1
ATOM 723 C C . VAL A 1 90 ? 7.038 -12.329 5.821 1.00 92.56 90 VAL A C 1
ATOM 725 O O . VAL A 1 90 ? 6.894 -11.125 5.626 1.00 92.56 90 VAL A O 1
ATOM 728 N N . ALA A 1 91 ? 8.129 -12.978 5.399 1.00 94.19 91 ALA A N 1
ATOM 729 C CA . ALA A 1 91 ? 9.245 -12.306 4.731 1.00 94.19 91 ALA A CA 1
ATOM 730 C C . ALA A 1 91 ? 8.833 -11.594 3.426 1.00 94.19 91 ALA A C 1
ATOM 732 O O . ALA A 1 91 ? 9.250 -10.462 3.190 1.00 94.19 91 ALA A O 1
ATOM 733 N N . LEU A 1 92 ? 7.989 -12.219 2.597 1.00 95.62 92 LEU A N 1
ATOM 734 C CA . LEU A 1 92 ? 7.485 -11.600 1.366 1.00 95.62 92 LEU A CA 1
ATOM 735 C C . LEU A 1 92 ? 6.449 -10.519 1.665 1.00 95.62 92 LEU A C 1
ATOM 737 O O . LEU A 1 92 ? 6.509 -9.449 1.064 1.00 95.62 92 LEU A O 1
ATOM 741 N N . ARG A 1 93 ? 5.558 -10.741 2.641 1.00 96.25 93 ARG A N 1
ATOM 742 C CA . ARG A 1 93 ? 4.596 -9.718 3.089 1.00 96.25 93 ARG A CA 1
ATOM 743 C C . ARG A 1 93 ? 5.306 -8.432 3.510 1.00 96.25 93 ARG A C 1
ATOM 745 O O . ARG A 1 93 ? 4.901 -7.358 3.071 1.00 96.25 93 ARG A O 1
ATOM 752 N N . ARG A 1 94 ? 6.407 -8.537 4.265 1.00 96.06 94 ARG A N 1
ATOM 753 C CA . ARG A 1 94 ? 7.257 -7.393 4.644 1.00 96.06 94 ARG A CA 1
ATOM 754 C C . ARG A 1 94 ? 7.843 -6.677 3.434 1.00 96.06 94 ARG A C 1
ATOM 756 O O . ARG A 1 94 ? 7.779 -5.449 3.367 1.00 96.06 94 ARG A O 1
ATOM 763 N N . VAL A 1 95 ? 8.392 -7.420 2.474 1.00 97.19 95 VAL A N 1
ATOM 764 C CA . VAL A 1 95 ? 8.962 -6.838 1.249 1.00 97.19 95 VAL A CA 1
ATOM 765 C C . VAL A 1 95 ? 7.894 -6.099 0.447 1.00 97.19 95 VAL A C 1
ATOM 767 O O . VAL A 1 95 ? 8.091 -4.936 0.094 1.00 97.19 95 VAL A O 1
ATOM 770 N N . TYR A 1 96 ? 6.743 -6.729 0.215 1.00 97.81 96 TYR A N 1
ATOM 771 C CA . TYR A 1 96 ? 5.654 -6.116 -0.534 1.00 97.81 96 TYR A CA 1
ATOM 772 C C . TYR A 1 96 ? 5.078 -4.886 0.169 1.00 97.81 96 TYR A C 1
ATOM 774 O O . TYR A 1 96 ? 4.942 -3.848 -0.472 1.00 97.81 96 TYR A O 1
ATOM 782 N N . ALA A 1 97 ? 4.814 -4.955 1.478 1.00 97.12 97 ALA A N 1
ATOM 783 C CA . ALA A 1 97 ? 4.316 -3.813 2.248 1.00 97.12 97 ALA A CA 1
ATOM 784 C C . ALA A 1 97 ? 5.288 -2.621 2.197 1.00 97.12 97 ALA A C 1
ATOM 786 O O . ALA A 1 97 ? 4.863 -1.481 2.038 1.00 97.12 97 ALA A O 1
ATOM 787 N N . SER A 1 98 ? 6.599 -2.888 2.244 1.00 96.56 98 SER A N 1
ATOM 788 C CA . SER A 1 98 ? 7.641 -1.851 2.143 1.00 96.56 98 SER A CA 1
ATOM 789 C C . SER A 1 98 ? 7.696 -1.175 0.780 1.00 96.56 98 SER A C 1
ATOM 791 O O . SER A 1 98 ? 8.036 -0.001 0.695 1.00 96.56 98 SER A O 1
ATOM 793 N N . ALA A 1 99 ? 7.397 -1.911 -0.288 1.00 97.81 99 ALA A N 1
ATOM 794 C CA . ALA A 1 99 ? 7.432 -1.376 -1.642 1.00 97.81 99 ALA A CA 1
ATOM 795 C C . ALA A 1 99 ? 6.110 -0.705 -2.041 1.00 97.81 99 ALA A C 1
ATOM 797 O O . ALA A 1 99 ? 6.122 0.245 -2.823 1.00 97.81 99 ALA A O 1
ATOM 798 N N . LEU A 1 100 ? 4.973 -1.194 -1.537 1.00 98.31 100 LEU A N 1
ATOM 799 C CA . LEU A 1 100 ? 3.650 -0.852 -2.059 1.00 98.31 100 LEU A CA 1
ATOM 800 C C . LEU A 1 100 ? 3.355 0.651 -2.005 1.00 98.31 100 LEU A C 1
ATOM 802 O O . LEU A 1 100 ? 2.814 1.180 -2.976 1.00 98.31 100 LEU A O 1
ATOM 806 N N . LEU A 1 101 ? 3.745 1.342 -0.929 1.00 97.75 101 LEU A N 1
ATOM 807 C CA . LEU A 1 101 ? 3.533 2.787 -0.801 1.00 97.75 101 LEU A CA 1
ATOM 808 C C . LEU A 1 101 ? 4.164 3.549 -1.971 1.00 97.75 101 LEU A C 1
ATOM 810 O O . LEU A 1 101 ? 3.486 4.336 -2.628 1.00 97.75 101 LEU A O 1
ATOM 814 N N . LEU A 1 102 ? 5.417 3.230 -2.306 1.00 97.31 102 LEU A N 1
ATOM 815 C CA . LEU A 1 102 ? 6.146 3.872 -3.399 1.00 97.31 102 LEU A CA 1
ATOM 816 C C . LEU A 1 102 ? 5.448 3.664 -4.746 1.00 97.31 102 LEU A C 1
ATOM 818 O O . LEU A 1 102 ? 5.396 4.579 -5.564 1.00 97.31 102 LEU A O 1
ATOM 822 N N . TYR A 1 103 ? 4.885 2.478 -4.984 1.00 96.75 103 TYR A N 1
ATOM 823 C CA . TYR A 1 103 ? 4.131 2.198 -6.208 1.00 96.75 103 TYR A CA 1
ATOM 824 C C . TYR A 1 103 ? 2.786 2.929 -6.243 1.00 96.75 103 TYR A C 1
ATOM 826 O O . TYR A 1 103 ? 2.420 3.472 -7.286 1.00 96.75 103 TYR A O 1
ATOM 834 N N . VAL A 1 104 ? 2.063 2.977 -5.121 1.00 96.31 104 VAL A N 1
ATOM 835 C CA . VAL A 1 104 ? 0.795 3.713 -5.008 1.00 96.31 104 VAL A CA 1
ATOM 836 C C . VAL A 1 104 ? 1.015 5.202 -5.258 1.00 96.31 104 VAL A C 1
ATOM 838 O O . VAL A 1 104 ? 0.315 5.790 -6.081 1.00 96.31 104 VAL A O 1
ATOM 841 N N . GLU A 1 105 ? 2.031 5.796 -4.637 1.00 95.06 105 GLU A N 1
ATOM 842 C CA . GLU A 1 105 ? 2.384 7.202 -4.840 1.00 95.06 105 GLU A CA 1
ATOM 843 C C . GLU A 1 105 ? 2.868 7.473 -6.263 1.00 95.06 105 GLU A C 1
ATOM 845 O O . GLU A 1 105 ? 2.484 8.475 -6.868 1.00 95.06 105 GLU A O 1
ATOM 850 N N . ARG A 1 106 ? 3.642 6.549 -6.846 1.00 92.88 106 ARG A N 1
ATOM 851 C CA . ARG A 1 106 ? 4.103 6.667 -8.234 1.00 92.88 106 ARG A CA 1
ATOM 852 C C . ARG A 1 106 ? 2.951 6.652 -9.232 1.00 92.88 106 ARG A C 1
ATOM 854 O O . ARG A 1 106 ? 3.019 7.345 -10.247 1.00 92.88 106 ARG A O 1
ATOM 861 N N . VAL A 1 107 ? 1.923 5.846 -8.971 1.00 91.44 107 VAL A N 1
ATOM 862 C CA . VAL A 1 107 ? 0.719 5.776 -9.808 1.00 91.44 107 VAL A CA 1
ATOM 863 C C . VAL A 1 107 ? -0.238 6.946 -9.519 1.00 91.44 107 VAL A C 1
ATOM 865 O O . VAL A 1 107 ? -1.004 7.365 -10.392 1.00 91.44 107 VAL A O 1
ATOM 868 N N . GLY A 1 108 ? -0.197 7.510 -8.314 1.00 92.00 108 GLY A N 1
ATOM 869 C CA . GLY A 1 108 ? -0.995 8.666 -7.925 1.00 92.00 108 GLY A CA 1
ATOM 870 C C . GLY A 1 108 ? -2.499 8.404 -8.054 1.00 92.00 108 GLY A C 1
ATOM 871 O O . GLY A 1 108 ? -2.996 7.322 -7.746 1.00 92.00 108 GLY A O 1
ATOM 872 N N . VAL A 1 109 ? -3.248 9.384 -8.569 1.00 91.19 109 VAL A N 1
ATOM 873 C CA . VAL A 1 109 ? -4.719 9.311 -8.724 1.00 91.19 109 VAL A CA 1
ATOM 874 C C . VAL A 1 109 ? -5.166 8.104 -9.566 1.00 91.19 109 VAL A C 1
ATOM 876 O O . VAL A 1 109 ? -6.264 7.571 -9.369 1.00 91.19 109 VAL A O 1
ATOM 879 N N . ALA A 1 110 ? -4.313 7.605 -10.469 1.00 90.12 110 ALA A N 1
ATOM 880 C CA . ALA A 1 110 ? -4.619 6.426 -11.277 1.00 90.12 110 ALA A CA 1
ATOM 881 C C . ALA A 1 110 ? -4.767 5.134 -10.443 1.00 90.12 110 ALA A C 1
ATOM 883 O O . ALA A 1 110 ? -5.350 4.166 -10.941 1.00 90.12 110 ALA A O 1
ATOM 884 N N . VAL A 1 111 ? -4.384 5.141 -9.155 1.00 93.12 111 VAL A N 1
ATOM 885 C CA . VAL A 1 111 ? -4.646 4.047 -8.203 1.00 93.12 111 VAL A CA 1
ATOM 886 C C . VAL A 1 111 ? -6.137 3.708 -8.110 1.00 93.12 111 VAL A C 1
ATOM 888 O O . VAL A 1 111 ? -6.496 2.566 -7.829 1.00 93.12 111 VAL A O 1
ATOM 891 N N . CYS A 1 112 ? -7.024 4.650 -8.465 1.00 92.56 112 CYS A N 1
ATOM 892 C CA . CYS A 1 112 ? -8.465 4.425 -8.601 1.00 92.56 112 CYS A CA 1
ATOM 893 C C . CYS A 1 112 ? -8.817 3.168 -9.424 1.00 92.56 112 CYS A C 1
ATOM 895 O O . CYS A 1 112 ? -9.802 2.493 -9.121 1.00 92.56 112 CYS A O 1
ATOM 897 N N . ARG A 1 113 ? -8.018 2.839 -10.451 1.00 91.12 113 ARG A N 1
ATOM 898 C CA . ARG A 1 113 ? -8.212 1.662 -11.322 1.00 91.12 113 ARG A CA 1
ATOM 899 C C . ARG A 1 113 ? -7.882 0.345 -10.622 1.00 91.12 113 ARG A C 1
ATOM 901 O O . ARG A 1 113 ? -8.448 -0.692 -10.958 1.00 91.12 113 ARG A O 1
ATOM 908 N N . HIS A 1 114 ? -7.005 0.406 -9.628 1.00 94.62 114 HIS A N 1
ATOM 909 C CA . HIS A 1 114 ? -6.485 -0.743 -8.893 1.00 94.62 114 HIS A CA 1
ATOM 910 C C . HIS A 1 114 ? -7.229 -0.993 -7.581 1.00 94.62 114 HIS A C 1
ATOM 912 O O . HIS A 1 114 ? -7.053 -2.050 -6.983 1.00 94.62 114 HIS A O 1
ATOM 918 N N . LEU A 1 115 ? -8.128 -0.091 -7.161 1.00 95.69 115 LEU A N 1
ATOM 919 C CA . LEU A 1 115 ? -8.861 -0.199 -5.892 1.00 95.69 115 LEU A CA 1
ATOM 920 C C . LEU A 1 115 ? -9.575 -1.540 -5.700 1.00 95.69 115 LEU A C 1
ATOM 922 O O . LEU A 1 115 ? -9.666 -2.015 -4.576 1.00 95.69 115 LEU A O 1
ATOM 926 N N . ARG A 1 116 ? -10.095 -2.163 -6.766 1.00 95.44 116 ARG A N 1
ATOM 927 C CA . ARG A 1 116 ? -10.767 -3.470 -6.652 1.00 95.44 116 ARG A CA 1
ATOM 928 C C . ARG A 1 116 ? -9.829 -4.555 -6.107 1.00 95.44 116 ARG A C 1
ATOM 930 O O . ARG A 1 116 ? -10.285 -5.370 -5.320 1.00 95.44 116 ARG A O 1
ATOM 937 N N . ARG A 1 117 ? -8.554 -4.545 -6.511 1.00 96.19 117 ARG A N 1
ATOM 938 C CA . ARG A 1 117 ? -7.520 -5.481 -6.035 1.00 96.19 117 ARG A CA 1
ATOM 939 C C . ARG A 1 117 ? -6.798 -4.983 -4.785 1.00 96.19 117 ARG A C 1
ATOM 941 O O . ARG A 1 117 ? -6.445 -5.774 -3.926 1.00 96.19 117 ARG A O 1
ATOM 948 N N . LEU A 1 118 ? -6.594 -3.672 -4.672 1.00 97.75 118 LEU A N 1
ATOM 949 C CA . LEU A 1 118 ? -5.894 -3.076 -3.538 1.00 97.75 118 LEU A CA 1
ATOM 950 C C . LEU A 1 118 ? -6.691 -3.205 -2.228 1.00 97.75 118 LEU A C 1
ATOM 952 O O . LEU A 1 118 ? -6.086 -3.357 -1.174 1.00 97.75 118 LEU A O 1
ATOM 956 N N . MET A 1 119 ? -8.031 -3.168 -2.274 1.00 96.69 119 MET A N 1
ATOM 957 C CA . MET A 1 119 ? -8.843 -3.252 -1.051 1.00 96.69 119 MET A CA 1
ATOM 958 C C . MET A 1 119 ? -8.682 -4.584 -0.300 1.00 96.69 119 MET A C 1
ATOM 960 O O . MET A 1 119 ? -8.364 -4.520 0.884 1.00 96.69 119 MET A O 1
ATOM 964 N N . PRO A 1 120 ? -8.838 -5.770 -0.925 1.00 97.19 120 PRO A N 1
ATOM 965 C CA . PRO A 1 120 ? -8.582 -7.041 -0.242 1.00 97.19 120 PRO A CA 1
ATOM 966 C C . PRO A 1 120 ? -7.184 -7.130 0.380 1.00 97.19 120 PRO A C 1
ATOM 968 O O . PRO A 1 120 ? -7.051 -7.579 1.514 1.00 97.19 120 PRO A O 1
ATOM 971 N N . VAL A 1 121 ? -6.158 -6.632 -0.322 1.00 97.88 121 VAL A N 1
ATOM 972 C CA . VAL A 1 121 ? -4.773 -6.605 0.175 1.00 97.88 121 VAL A CA 1
ATOM 973 C C . VAL A 1 121 ? -4.642 -5.729 1.423 1.00 97.88 121 VAL A C 1
ATOM 975 O O . VAL A 1 121 ? -4.063 -6.167 2.412 1.00 97.88 121 VAL A O 1
ATOM 978 N N . LEU A 1 122 ? -5.201 -4.514 1.406 1.00 97.75 122 LEU A N 1
ATOM 979 C CA . LEU A 1 122 ? -5.188 -3.618 2.567 1.00 97.75 122 LEU A CA 1
ATOM 980 C C . LEU A 1 122 ? -5.867 -4.251 3.781 1.00 97.75 122 LEU A C 1
ATOM 982 O O . LEU A 1 122 ? -5.289 -4.254 4.862 1.00 97.75 122 LEU A O 1
ATOM 986 N N . LEU A 1 123 ? -7.062 -4.814 3.592 1.00 97.31 123 LEU A N 1
ATOM 987 C CA . LEU A 1 123 ? -7.813 -5.446 4.677 1.00 97.31 123 LEU A CA 1
ATOM 988 C C . LEU A 1 123 ? -7.047 -6.652 5.246 1.00 97.31 123 LEU A C 1
ATOM 990 O O . LEU A 1 123 ? -6.770 -6.693 6.440 1.00 97.31 123 LEU A O 1
ATOM 994 N N . GLY A 1 124 ? -6.611 -7.582 4.391 1.00 96.12 124 GLY A N 1
ATOM 995 C CA . GLY A 1 124 ? -5.931 -8.805 4.829 1.00 96.12 124 GLY A CA 1
ATOM 996 C C . GLY A 1 124 ? -4.527 -8.582 5.402 1.00 96.12 124 GLY A C 1
ATOM 997 O O . GLY A 1 124 ? -4.018 -9.423 6.147 1.00 96.12 124 GLY A O 1
ATOM 998 N N . TYR A 1 125 ? -3.865 -7.470 5.071 1.00 97.00 125 TYR A N 1
ATOM 999 C CA . TYR A 1 125 ? -2.580 -7.126 5.681 1.00 97.00 125 TYR A CA 1
ATOM 1000 C C . TYR A 1 125 ? -2.714 -6.360 6.996 1.00 97.00 125 TYR A C 1
ATOM 1002 O O . TYR A 1 125 ? -1.826 -6.482 7.832 1.00 97.00 125 TYR A O 1
ATOM 1010 N N . LEU A 1 126 ? -3.793 -5.601 7.196 1.00 97.00 126 LEU A N 1
ATOM 1011 C CA . LEU A 1 126 ? -4.068 -4.946 8.477 1.00 97.00 126 LEU A CA 1
ATOM 1012 C C . LEU A 1 126 ? -4.607 -5.925 9.528 1.00 97.00 126 LEU A C 1
ATOM 1014 O O . LEU A 1 126 ? -4.382 -5.714 10.715 1.00 97.00 126 LEU A O 1
ATOM 1018 N N . GLU A 1 127 ? -5.281 -6.998 9.105 1.00 93.38 127 GLU A N 1
ATOM 1019 C CA . GLU A 1 127 ? -5.810 -8.030 10.010 1.00 93.38 127 GLU A CA 1
ATOM 1020 C C . GLU A 1 127 ? -4.728 -8.934 10.620 1.00 93.38 127 GLU A C 1
ATOM 1022 O O . GLU A 1 127 ? -4.894 -9.413 11.737 1.00 93.38 127 GLU A O 1
ATOM 1027 N N . ILE A 1 128 ? -3.623 -9.182 9.911 1.00 89.88 128 ILE A N 1
ATOM 1028 C CA . ILE A 1 128 ? -2.580 -10.120 10.354 1.00 89.88 128 ILE A CA 1
ATOM 1029 C C . ILE A 1 128 ? -1.341 -9.340 10.789 1.00 89.88 128 ILE A C 1
ATOM 1031 O O . ILE A 1 128 ? -0.695 -8.695 9.962 1.00 89.88 128 ILE A O 1
ATOM 1035 N N . GLY A 1 129 ? -0.995 -9.450 12.072 1.00 85.38 129 GLY A N 1
ATOM 1036 C CA . GLY A 1 129 ? 0.219 -8.865 12.636 1.00 85.38 129 GLY A CA 1
ATOM 1037 C C . GLY A 1 129 ? 1.500 -9.636 12.332 1.00 85.38 129 GLY A C 1
ATOM 1038 O O . GLY A 1 129 ? 1.477 -10.834 12.038 1.00 85.38 129 GLY A O 1
ATOM 1039 N N . ASP A 1 130 ? 2.628 -8.934 12.424 1.00 88.00 130 ASP A N 1
ATOM 1040 C CA . ASP A 1 130 ? 3.976 -9.501 12.332 1.00 88.00 130 ASP A CA 1
ATOM 1041 C C . ASP A 1 130 ? 4.847 -9.108 13.543 1.00 88.00 130 ASP A C 1
ATOM 1043 O O . ASP A 1 130 ? 5.850 -8.402 13.381 1.00 88.00 130 ASP A O 1
ATOM 1047 N N . PRO A 1 131 ? 4.497 -9.564 14.763 1.00 81.06 131 PRO A N 1
ATOM 1048 C CA . PRO A 1 131 ? 5.236 -9.213 15.970 1.00 81.06 131 PRO A CA 1
ATOM 1049 C C . PRO A 1 131 ? 6.705 -9.681 15.899 1.00 81.06 131 PRO A C 1
ATOM 1051 O O . PRO A 1 131 ? 7.011 -10.684 15.239 1.00 81.06 131 PRO A O 1
ATOM 1054 N N . PRO A 1 132 ? 7.637 -8.978 16.572 1.00 83.44 132 PRO A N 1
ATOM 1055 C CA . PRO A 1 132 ? 7.400 -7.845 17.478 1.00 83.44 132 PRO A CA 1
ATOM 1056 C C . PRO A 1 132 ? 7.304 -6.470 16.790 1.00 83.44 132 PRO A C 1
ATOM 1058 O O . PRO A 1 132 ? 6.814 -5.526 17.402 1.00 83.44 132 PRO A O 1
ATOM 1061 N N . ASP A 1 133 ? 7.771 -6.345 15.544 1.00 86.69 133 ASP A N 1
ATOM 1062 C CA . ASP A 1 133 ? 7.975 -5.038 14.902 1.00 86.69 133 ASP A CA 1
ATOM 1063 C C . ASP A 1 133 ? 6.693 -4.433 14.314 1.00 86.69 133 ASP A C 1
ATOM 1065 O O . ASP A 1 133 ? 6.629 -3.225 14.099 1.00 86.69 133 ASP A O 1
ATOM 1069 N N . GLU A 1 134 ? 5.698 -5.265 13.982 1.00 93.31 134 GLU A N 1
ATOM 1070 C CA . GLU A 1 134 ? 4.454 -4.851 13.302 1.00 93.31 134 GLU A CA 1
ATOM 1071 C C . GLU A 1 134 ? 4.676 -3.994 12.052 1.00 93.31 134 GLU A C 1
ATOM 1073 O O . GLU A 1 134 ? 3.858 -3.156 11.648 1.00 93.31 134 GLU A O 1
ATOM 1078 N N . SER A 1 135 ? 5.824 -4.224 11.418 1.00 93.62 135 SER A N 1
ATOM 1079 C CA . SER A 1 135 ? 6.308 -3.435 10.300 1.00 93.62 135 SER A CA 1
ATOM 1080 C C . SER A 1 135 ? 5.334 -3.465 9.124 1.00 93.62 135 SER A C 1
ATOM 1082 O O . SER A 1 135 ? 5.223 -2.479 8.392 1.00 93.62 135 SER A O 1
ATOM 1084 N N . VAL A 1 136 ? 4.613 -4.576 8.940 1.00 96.44 136 VAL A N 1
ATOM 1085 C CA . VAL A 1 136 ? 3.627 -4.733 7.872 1.00 96.44 136 VAL A CA 1
ATOM 1086 C C . VAL A 1 136 ? 2.418 -3.854 8.149 1.00 96.44 136 VAL A C 1
ATOM 1088 O O . VAL A 1 136 ? 2.066 -3.045 7.293 1.00 96.44 136 VAL A O 1
ATOM 1091 N N . ARG A 1 137 ? 1.801 -3.964 9.332 1.00 96.44 137 ARG A N 1
ATOM 1092 C CA . ARG A 1 137 ? 0.589 -3.199 9.663 1.00 96.44 137 ARG A CA 1
ATOM 1093 C C . ARG A 1 137 ? 0.845 -1.692 9.611 1.00 96.44 137 ARG A C 1
ATOM 1095 O O . ARG A 1 137 ? 0.051 -0.974 9.006 1.00 96.44 137 ARG A O 1
ATOM 1102 N N . LEU A 1 138 ? 1.987 -1.230 10.124 1.00 97.56 138 LEU A N 1
ATOM 1103 C CA . LEU A 1 138 ? 2.396 0.179 10.050 1.00 97.56 138 LEU A CA 1
ATOM 1104 C C . LEU A 1 138 ? 2.507 0.680 8.602 1.00 97.56 138 LEU A C 1
ATOM 1106 O O . LEU A 1 138 ? 1.858 1.657 8.229 1.00 97.56 138 LEU A O 1
ATOM 1110 N N . LYS A 1 139 ? 3.243 -0.039 7.747 1.00 97.88 139 LYS A N 1
ATOM 1111 C CA . LYS A 1 139 ? 3.387 0.322 6.324 1.00 97.88 139 LYS A CA 1
ATOM 1112 C C . LYS A 1 139 ? 2.054 0.299 5.583 1.00 97.88 139 LYS A C 1
ATOM 1114 O O . LYS A 1 139 ? 1.793 1.141 4.730 1.00 97.88 139 LYS A O 1
ATOM 1119 N N . MET A 1 140 ? 1.174 -0.640 5.913 1.00 98.31 140 MET A N 1
ATOM 1120 C CA . MET A 1 140 ? -0.134 -0.728 5.267 1.00 98.31 140 MET A CA 1
ATOM 1121 C C . MET A 1 140 ? -1.095 0.373 5.721 1.00 98.31 140 MET A C 1
ATOM 1123 O O . MET A 1 140 ? -1.925 0.798 4.915 1.00 98.31 140 MET A O 1
ATOM 1127 N N . LEU A 1 141 ? -0.957 0.895 6.945 1.00 98.56 141 LEU A N 1
ATOM 1128 C CA . LEU A 1 141 ? -1.646 2.121 7.359 1.00 98.56 141 LEU A CA 1
ATOM 1129 C C . LEU A 1 141 ? -1.173 3.319 6.524 1.00 98.56 141 LEU A C 1
ATOM 1131 O O . LEU A 1 141 ? -2.007 4.085 6.049 1.00 98.56 141 LEU A O 1
ATOM 1135 N N . GLU A 1 142 ? 0.127 3.459 6.255 1.00 98.50 142 GLU A N 1
ATOM 1136 C CA . GLU A 1 142 ? 0.639 4.520 5.369 1.00 98.50 142 GLU A CA 1
ATOM 1137 C C . GLU A 1 142 ? 0.074 4.392 3.944 1.00 98.50 142 GLU A C 1
ATOM 1139 O O . GLU A 1 142 ? -0.422 5.369 3.370 1.00 98.50 142 GLU A O 1
ATOM 1144 N N . VAL A 1 143 ? 0.061 3.170 3.395 1.00 98.56 143 VAL A N 1
ATOM 1145 C CA . VAL A 1 143 ? -0.555 2.877 2.089 1.00 98.56 143 VAL A CA 1
ATOM 1146 C C . VAL A 1 143 ? -2.041 3.232 2.094 1.00 98.56 143 VAL A C 1
ATOM 1148 O O . VAL A 1 143 ? -2.521 3.845 1.135 1.00 98.56 143 VAL A O 1
ATOM 1151 N N . LEU A 1 144 ? -2.778 2.876 3.151 1.00 98.56 144 LEU A N 1
ATOM 1152 C CA . LEU A 1 144 ? -4.198 3.197 3.288 1.00 98.56 144 LEU A CA 1
ATOM 1153 C C . LEU A 1 144 ? -4.416 4.709 3.257 1.00 98.56 144 LEU A C 1
ATOM 1155 O O . LEU A 1 144 ? -5.224 5.198 2.467 1.00 98.56 144 LEU A O 1
ATOM 1159 N N . GLN A 1 145 ? -3.674 5.453 4.075 1.00 98.44 145 GLN A N 1
ATOM 1160 C CA . GLN A 1 145 ? -3.781 6.906 4.156 1.00 98.44 145 GLN A CA 1
ATOM 1161 C C . GLN A 1 145 ? -3.462 7.571 2.809 1.00 98.44 145 GLN A C 1
ATOM 1163 O O . GLN A 1 145 ? -4.210 8.442 2.359 1.00 98.44 145 GLN A O 1
ATOM 1168 N N . SER A 1 146 ? -2.391 7.143 2.132 1.00 98.25 146 SER A N 1
ATOM 1169 C CA . SER A 1 146 ? -2.033 7.639 0.795 1.00 98.25 146 SER A CA 1
ATOM 1170 C C . SER A 1 146 ? -3.125 7.318 -0.234 1.00 98.25 146 SER A C 1
ATOM 1172 O O . SER A 1 146 ? -3.581 8.195 -0.969 1.00 98.25 146 SER A O 1
ATOM 1174 N N . THR A 1 147 ? -3.659 6.094 -0.208 1.00 97.88 147 THR A N 1
ATOM 1175 C CA . THR A 1 147 ? -4.752 5.659 -1.092 1.00 97.88 147 THR A CA 1
ATOM 1176 C C . THR A 1 147 ? -6.026 6.473 -0.873 1.00 97.88 147 THR A C 1
ATOM 1178 O O . THR A 1 147 ? -6.647 6.895 -1.849 1.00 97.88 147 THR A O 1
ATOM 1181 N N . ILE A 1 148 ? -6.411 6.735 0.383 1.00 97.56 148 ILE A N 1
ATOM 1182 C CA . ILE A 1 148 ? -7.580 7.565 0.700 1.00 97.56 148 ILE A CA 1
ATOM 1183 C C . ILE A 1 148 ? -7.386 8.974 0.139 1.00 97.56 148 ILE A C 1
ATOM 1185 O O . ILE A 1 148 ? -8.297 9.477 -0.506 1.00 97.56 148 ILE A O 1
ATOM 1189 N N . ARG A 1 149 ? -6.209 9.593 0.305 1.00 96.62 149 ARG A N 1
ATOM 1190 C CA . ARG A 1 149 ? -5.933 10.939 -0.235 1.00 96.62 149 ARG A CA 1
ATOM 1191 C C . ARG A 1 149 ? -5.987 10.969 -1.767 1.00 96.62 149 ARG A C 1
ATOM 1193 O O . ARG A 1 149 ? -6.622 11.850 -2.342 1.00 96.62 149 ARG A O 1
ATOM 1200 N N . LEU A 1 150 ? -5.364 9.995 -2.432 1.00 95.25 150 LEU A N 1
ATOM 1201 C CA . LEU A 1 150 ? -5.279 9.926 -3.898 1.00 95.25 150 LEU A CA 1
ATOM 1202 C C . LEU A 1 150 ? -6.607 9.558 -4.571 1.00 95.25 150 LEU A C 1
ATOM 1204 O O . LEU A 1 150 ? -6.866 9.977 -5.700 1.00 95.25 150 LEU A O 1
ATOM 1208 N N . ALA A 1 151 ? -7.439 8.761 -3.900 1.00 94.56 151 ALA A N 1
ATOM 1209 C CA . ALA A 1 151 ? -8.667 8.201 -4.453 1.00 94.56 151 ALA A CA 1
ATOM 1210 C C . ALA A 1 151 ? -9.918 8.544 -3.625 1.00 94.56 151 ALA A C 1
ATOM 1212 O O . ALA A 1 151 ? -10.924 7.829 -3.712 1.00 94.56 151 ALA A O 1
ATOM 1213 N N . TRP A 1 152 ? -9.884 9.650 -2.872 1.00 92.50 152 TRP A N 1
ATOM 1214 C CA . TRP A 1 152 ? -10.950 10.074 -1.955 1.00 92.50 152 TRP A CA 1
ATOM 1215 C C . TRP A 1 152 ? -12.366 10.015 -2.560 1.00 92.50 152 TRP A C 1
ATOM 1217 O O . TRP A 1 152 ? -13.247 9.471 -1.887 1.00 92.50 152 TRP A O 1
ATOM 1227 N N . PRO A 1 153 ? -12.625 10.398 -3.837 1.00 90.81 153 PRO A N 1
ATOM 1228 C CA . PRO A 1 153 ? -13.987 10.378 -4.382 1.00 90.81 153 PRO A CA 1
ATOM 1229 C C . PRO A 1 153 ? -14.572 8.964 -4.504 1.00 90.81 153 PRO A C 1
ATOM 1231 O O . PRO A 1 153 ? -15.773 8.787 -4.686 1.00 90.81 153 PRO A O 1
ATOM 1234 N N . ARG A 1 154 ? -13.724 7.929 -4.459 1.00 93.81 154 ARG A N 1
ATOM 1235 C CA . ARG A 1 154 ? -14.108 6.517 -4.602 1.00 93.81 154 ARG A CA 1
ATOM 1236 C C . ARG A 1 154 ? -14.188 5.786 -3.254 1.00 93.81 154 ARG A C 1
ATOM 1238 O O . ARG A 1 154 ? -14.523 4.595 -3.244 1.00 93.81 154 ARG A O 1
ATOM 1245 N N . MET A 1 155 ? -13.896 6.452 -2.133 1.00 94.00 155 MET A N 1
ATOM 1246 C CA . MET A 1 155 ? -13.798 5.804 -0.817 1.00 94.00 155 MET A CA 1
ATOM 1247 C C . MET A 1 155 ? -15.152 5.513 -0.162 1.00 94.00 155 MET A C 1
ATOM 1249 O O . MET A 1 155 ? -15.258 4.525 0.557 1.00 94.00 155 MET A O 1
ATOM 1253 N N . ALA A 1 156 ? -16.213 6.265 -0.476 1.00 92.06 156 ALA A N 1
ATOM 1254 C CA . ALA A 1 156 ? -17.536 6.092 0.145 1.00 92.06 156 ALA A CA 1
ATOM 1255 C C . ALA A 1 156 ? -18.078 4.652 0.094 1.00 92.06 156 ALA A C 1
ATOM 1257 O O . ALA A 1 156 ? -18.526 4.120 1.105 1.00 92.06 156 ALA A O 1
ATOM 1258 N N . SER A 1 157 ? -17.958 3.985 -1.058 1.00 92.56 157 SER A N 1
ATOM 1259 C CA . SER A 1 157 ? -18.383 2.580 -1.236 1.00 92.56 157 SER A CA 1
ATOM 1260 C C . SER A 1 157 ? -17.563 1.545 -0.447 1.00 92.56 157 SER A C 1
ATOM 1262 O O . SER A 1 157 ? -17.964 0.391 -0.353 1.00 92.56 157 SER A O 1
ATOM 1264 N N . ARG A 1 158 ? -16.402 1.935 0.089 1.00 94.44 158 ARG A N 1
ATOM 1265 C CA . ARG A 1 158 ? -15.445 1.064 0.798 1.00 94.44 158 ARG A CA 1
ATOM 1266 C C . ARG A 1 158 ? -15.360 1.385 2.288 1.00 94.44 158 ARG A C 1
ATOM 1268 O O . ARG A 1 158 ? -14.690 0.671 3.029 1.00 94.44 158 ARG A O 1
ATOM 1275 N N . ALA A 1 159 ? -16.037 2.447 2.715 1.00 93.75 159 ALA A N 1
ATOM 1276 C CA . ALA A 1 159 ? -15.911 3.010 4.046 1.00 93.75 159 ALA A CA 1
ATOM 1277 C C . ALA A 1 159 ? -16.296 2.021 5.143 1.00 93.75 159 ALA A C 1
ATOM 1279 O O . ALA A 1 159 ? -15.565 1.891 6.113 1.00 93.75 159 ALA A O 1
ATOM 1280 N N . ASP A 1 160 ? -17.382 1.270 4.960 1.00 94.31 160 ASP A N 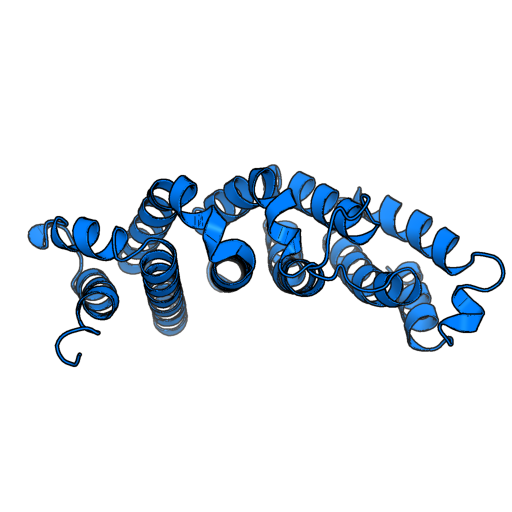1
ATOM 1281 C CA . ASP A 1 160 ? -17.860 0.338 5.985 1.00 94.31 160 ASP A CA 1
ATOM 1282 C C . ASP A 1 160 ? -16.871 -0.811 6.228 1.00 94.31 160 ASP A C 1
ATOM 1284 O O . ASP A 1 160 ? -16.649 -1.206 7.371 1.00 94.31 160 ASP A O 1
ATOM 1288 N N . ALA A 1 161 ? -16.244 -1.329 5.166 1.00 96.25 161 ALA A N 1
ATOM 1289 C CA . ALA A 1 161 ? -15.236 -2.382 5.278 1.00 96.25 161 ALA A CA 1
ATOM 1290 C C . ALA A 1 161 ? -13.955 -1.866 5.951 1.00 96.25 161 ALA A C 1
ATOM 1292 O O . ALA A 1 161 ? -13.435 -2.509 6.861 1.00 96.25 161 ALA A O 1
ATOM 1293 N N . LEU A 1 162 ? -13.486 -0.681 5.546 1.00 96.75 162 LEU A N 1
ATOM 1294 C CA . LEU A 1 162 ? -12.306 -0.044 6.133 1.00 96.75 162 LEU A CA 1
ATOM 1295 C C . LEU A 1 162 ? -12.532 0.330 7.600 1.00 96.75 162 LEU A C 1
ATOM 1297 O O . LEU A 1 162 ? -11.675 0.056 8.432 1.00 96.75 162 LEU A O 1
ATOM 1301 N N . LEU A 1 163 ? -13.696 0.891 7.931 1.00 96.06 163 LEU A N 1
ATOM 1302 C CA . LEU A 1 163 ? -14.064 1.244 9.299 1.00 96.06 163 LEU A CA 1
ATOM 1303 C C . LEU A 1 163 ? -14.048 0.014 10.207 1.00 96.06 163 LEU A C 1
ATOM 1305 O O . LEU A 1 163 ? -13.411 0.038 11.253 1.00 96.06 163 LEU A O 1
ATOM 1309 N N . ARG A 1 164 ? -14.693 -1.085 9.796 1.00 95.69 164 ARG A N 1
ATOM 1310 C CA . ARG A 1 164 ? -14.690 -2.335 10.576 1.00 95.69 164 ARG A CA 1
ATOM 1311 C C . ARG A 1 164 ? -13.280 -2.888 10.769 1.00 95.69 164 ARG A C 1
ATOM 1313 O O . ARG A 1 164 ? -12.954 -3.313 11.872 1.00 95.69 164 ARG A O 1
ATOM 1320 N N . CYS A 1 165 ? -12.459 -2.868 9.720 1.00 97.19 165 CYS A N 1
ATOM 1321 C CA . CYS A 1 165 ? -11.072 -3.326 9.778 1.00 97.19 165 CYS A CA 1
ATOM 1322 C C . CYS A 1 165 ? -10.235 -2.483 10.752 1.00 97.19 165 CYS A C 1
ATOM 1324 O O . CYS A 1 165 ? -9.569 -3.040 11.617 1.00 97.19 165 CYS A O 1
ATOM 1326 N N . LEU A 1 166 ? -10.339 -1.152 10.685 1.00 96.94 166 LEU A N 1
ATOM 1327 C CA . LEU A 1 166 ? -9.622 -0.236 11.579 1.00 96.94 166 LEU A CA 1
ATOM 1328 C C . LEU A 1 166 ? -10.090 -0.351 13.037 1.00 96.94 166 LEU A C 1
ATOM 1330 O O . LEU A 1 166 ? -9.266 -0.327 13.945 1.00 96.94 166 LEU A O 1
ATOM 1334 N N . LEU A 1 167 ? -11.394 -0.509 13.277 1.00 94.69 167 LEU A N 1
ATOM 1335 C CA . LEU A 1 167 ? -11.924 -0.720 14.628 1.00 94.69 167 LEU A CA 1
ATOM 1336 C C . LEU A 1 167 ? -11.457 -2.050 15.220 1.00 94.69 167 LEU A C 1
ATOM 1338 O O . LEU A 1 167 ? -11.053 -2.089 16.378 1.00 94.69 167 LEU A O 1
ATOM 1342 N N . ARG A 1 168 ? -11.472 -3.125 14.423 1.00 94.94 168 ARG A N 1
ATOM 1343 C CA . ARG A 1 168 ? -10.929 -4.423 14.835 1.00 94.94 168 ARG A CA 1
ATOM 1344 C C . ARG A 1 168 ? -9.444 -4.305 15.173 1.00 94.94 168 ARG A C 1
ATOM 1346 O O . ARG A 1 168 ? -9.055 -4.704 16.260 1.00 94.94 168 ARG A O 1
ATOM 1353 N N . LEU A 1 169 ? -8.660 -3.661 14.306 1.00 95.75 169 LEU A N 1
ATOM 1354 C CA . LEU A 1 169 ? -7.239 -3.415 14.545 1.00 95.75 169 LEU A CA 1
ATOM 1355 C C . LEU A 1 169 ? -6.997 -2.674 15.868 1.00 95.75 169 LEU A C 1
ATOM 1357 O O . LEU A 1 169 ? -6.131 -3.077 16.637 1.00 95.75 169 LEU A O 1
ATOM 1361 N N . LEU A 1 170 ? -7.764 -1.618 16.152 1.00 94.75 170 LEU A N 1
ATOM 1362 C CA . LEU A 1 170 ? -7.659 -0.870 17.409 1.00 94.75 170 LEU A CA 1
ATOM 1363 C C . LEU A 1 170 ? -7.938 -1.752 18.635 1.00 94.75 170 LEU A C 1
ATOM 1365 O O . LEU A 1 170 ? -7.211 -1.670 19.625 1.00 94.75 170 LEU A O 1
ATOM 1369 N N . VAL A 1 171 ? -8.969 -2.598 18.568 1.00 93.25 171 VAL A N 1
ATOM 1370 C CA . VAL A 1 171 ? -9.299 -3.541 19.646 1.00 93.25 171 VAL A CA 1
ATOM 1371 C C . VAL A 1 171 ? -8.167 -4.549 19.837 1.00 93.25 171 VAL A C 1
ATOM 1373 O O . VAL A 1 171 ? -7.666 -4.666 20.956 1.00 93.25 171 VAL A O 1
ATOM 1376 N N . ASP A 1 172 ? -7.716 -5.190 18.757 1.00 93.00 172 ASP A N 1
ATOM 1377 C CA . ASP A 1 172 ? -6.665 -6.213 18.783 1.00 93.00 172 ASP A CA 1
ATOM 1378 C C . ASP A 1 172 ? -5.354 -5.651 19.355 1.00 93.00 172 ASP A C 1
ATOM 1380 O O . ASP A 1 172 ? -4.759 -6.238 20.254 1.00 93.00 172 ASP A O 1
ATOM 1384 N N . VAL A 1 173 ? -4.939 -4.463 18.904 1.00 93.44 173 VAL A N 1
ATOM 1385 C CA . VAL A 1 173 ? -3.716 -3.785 19.367 1.00 93.44 173 VAL A CA 1
ATOM 1386 C C . VAL A 1 173 ? -3.803 -3.374 20.840 1.00 93.44 173 VAL A C 1
ATOM 1388 O O . VAL A 1 173 ? -2.806 -3.443 21.561 1.00 93.44 173 VAL A O 1
ATOM 1391 N N . SER A 1 174 ? -4.985 -2.960 21.310 1.00 92.44 174 SER A N 1
ATOM 1392 C CA . SER A 1 174 ? -5.176 -2.593 22.720 1.00 92.44 174 SER A CA 1
ATOM 1393 C C . SER A 1 174 ? -5.187 -3.799 23.662 1.00 92.44 174 SER A C 1
ATOM 1395 O O . SER A 1 174 ? -4.840 -3.663 24.834 1.00 92.44 174 SER A O 1
ATOM 1397 N N . ALA A 1 175 ? -5.584 -4.970 23.158 1.00 90.62 175 ALA A N 1
ATOM 1398 C CA . ALA A 1 175 ? -5.681 -6.200 23.935 1.00 90.62 175 ALA A CA 1
ATOM 1399 C C . ALA A 1 175 ? -4.390 -7.034 23.919 1.00 90.62 175 ALA A C 1
ATOM 1401 O O . ALA A 1 175 ? -4.253 -7.925 24.753 1.00 90.62 175 ALA A O 1
ATOM 1402 N N . ASP A 1 176 ? -3.460 -6.769 22.995 1.00 90.31 176 ASP A N 1
ATOM 1403 C CA . ASP A 1 176 ? -2.241 -7.560 22.820 1.00 90.31 176 ASP A CA 1
ATOM 1404 C C . ASP A 1 176 ? -1.148 -7.184 23.850 1.00 90.31 176 ASP A C 1
ATOM 1406 O O . ASP A 1 176 ? -0.575 -6.082 23.790 1.00 90.31 176 ASP A O 1
ATOM 1410 N N . PRO A 1 177 ? -0.823 -8.090 24.797 1.00 85.06 177 PRO A N 1
ATOM 1411 C CA . PRO A 1 177 ? 0.202 -7.852 25.808 1.00 85.06 177 PRO A CA 1
ATOM 1412 C C . PRO A 1 177 ? 1.630 -8.018 25.265 1.00 85.06 177 PRO A C 1
ATOM 1414 O O . PRO A 1 177 ? 2.574 -7.592 25.926 1.00 85.06 177 PRO A O 1
ATOM 1417 N N . GLY A 1 178 ? 1.810 -8.645 24.097 1.00 86.50 178 GLY A N 1
ATOM 1418 C CA . GLY A 1 178 ? 3.118 -8.898 23.486 1.00 86.50 178 GLY A CA 1
ATOM 1419 C C . GLY A 1 178 ? 3.687 -7.704 22.719 1.00 86.50 178 GLY A C 1
ATOM 1420 O O . GLY A 1 178 ? 4.870 -7.703 22.375 1.00 86.50 178 GLY A O 1
ATOM 1421 N N . LEU A 1 179 ? 2.869 -6.681 22.460 1.00 91.25 179 LEU A N 1
ATOM 1422 C CA . LEU A 1 179 ? 3.288 -5.464 21.771 1.00 91.25 179 LEU A CA 1
ATOM 1423 C C . LEU A 1 179 ? 4.022 -4.505 22.706 1.00 91.25 179 LEU A C 1
ATOM 1425 O O . LEU A 1 179 ? 3.559 -4.198 23.807 1.00 91.25 179 LEU A O 1
ATOM 1429 N N . SER A 1 180 ? 5.136 -3.959 22.213 1.00 92.56 180 SER A N 1
ATOM 1430 C CA . SER A 1 180 ? 5.804 -2.841 22.877 1.00 92.56 180 SER A CA 1
ATOM 1431 C C . SER A 1 180 ? 4.911 -1.596 22.877 1.00 92.56 180 SER A C 1
ATOM 1433 O O . SER A 1 180 ? 4.173 -1.345 21.920 1.00 92.56 180 SER A O 1
ATOM 1435 N N . ASP A 1 181 ? 5.013 -0.779 23.926 1.00 92.44 181 ASP A N 1
ATOM 1436 C CA . ASP A 1 181 ? 4.193 0.431 24.063 1.00 92.44 181 ASP A CA 1
ATOM 1437 C C . ASP A 1 181 ? 4.402 1.416 22.903 1.00 92.44 181 ASP A C 1
ATOM 1439 O O . ASP A 1 181 ? 3.447 2.039 22.439 1.00 92.44 181 ASP A O 1
ATOM 1443 N N . SER A 1 182 ? 5.631 1.508 22.380 1.00 94.06 182 SER A N 1
ATOM 1444 C CA . SER A 1 182 ? 5.944 2.371 21.238 1.00 94.06 182 SER A CA 1
ATOM 1445 C C . SER A 1 182 ? 5.244 1.911 19.958 1.00 94.06 182 SER A C 1
ATOM 1447 O O . SER A 1 182 ? 4.667 2.741 19.259 1.00 94.06 182 SER A O 1
ATOM 1449 N N . VAL A 1 183 ? 5.271 0.610 19.651 1.00 95.00 183 VAL A N 1
ATOM 1450 C CA . VAL A 1 183 ? 4.604 0.058 18.459 1.00 95.00 183 VAL A CA 1
ATOM 1451 C C . VAL A 1 183 ? 3.086 0.149 18.606 1.00 95.00 183 VAL A C 1
ATOM 1453 O O . VAL A 1 183 ? 2.395 0.526 17.657 1.00 95.00 183 VAL A O 1
ATOM 1456 N N . ARG A 1 184 ? 2.563 -0.122 19.811 1.00 94.94 184 ARG A N 1
ATOM 1457 C CA . ARG A 1 184 ? 1.139 0.042 20.131 1.00 94.94 184 ARG A CA 1
ATOM 1458 C C . ARG A 1 184 ? 0.683 1.467 19.825 1.00 94.94 184 ARG A C 1
ATOM 1460 O O . ARG A 1 184 ? -0.285 1.647 19.090 1.00 94.94 184 ARG A O 1
ATOM 1467 N N . LEU A 1 185 ? 1.410 2.468 20.323 1.00 94.94 185 LEU A N 1
ATOM 1468 C CA . LEU A 1 185 ? 1.094 3.876 20.087 1.00 94.94 185 LEU A CA 1
ATOM 1469 C C . LEU A 1 185 ? 1.083 4.213 18.588 1.00 94.94 185 LEU A C 1
ATOM 1471 O O . LEU A 1 185 ? 0.102 4.770 18.103 1.00 94.94 185 LEU A O 1
ATOM 1475 N N . GLN A 1 186 ? 2.109 3.802 17.837 1.00 96.44 186 GLN A N 1
ATOM 1476 C CA . GLN A 1 186 ? 2.199 4.071 16.396 1.00 96.44 186 GLN A CA 1
ATOM 1477 C C . GLN A 1 186 ? 1.030 3.467 15.602 1.00 96.44 186 GLN A C 1
ATOM 1479 O O . GLN A 1 186 ? 0.471 4.119 14.716 1.00 96.44 186 GLN A O 1
ATOM 1484 N N . LEU A 1 187 ? 0.622 2.234 15.922 1.00 96.81 187 LEU A N 1
ATOM 1485 C CA . LEU A 1 187 ? -0.527 1.586 15.280 1.00 96.81 187 LEU A CA 1
ATOM 1486 C C . LEU A 1 187 ? -1.840 2.303 15.608 1.00 96.81 187 LEU A C 1
ATOM 1488 O O . LEU A 1 187 ? -2.686 2.484 14.726 1.00 96.81 187 LEU A O 1
ATOM 1492 N N . MET A 1 188 ? -2.012 2.730 16.858 1.00 96.00 188 MET A N 1
ATOM 1493 C CA . MET A 1 188 ? -3.205 3.446 17.310 1.00 96.00 188 MET A CA 1
ATOM 1494 C C . MET A 1 188 ? -3.312 4.842 16.680 1.00 96.00 188 MET A C 1
ATOM 1496 O O . MET A 1 188 ? -4.374 5.212 16.166 1.00 96.00 188 MET A O 1
ATOM 1500 N N . GLU A 1 189 ? -2.209 5.587 16.621 1.00 96.12 189 GLU A N 1
ATOM 1501 C CA . GLU A 1 189 ? -2.128 6.887 15.945 1.00 96.12 189 GLU A CA 1
ATOM 1502 C C . GLU A 1 189 ? -2.367 6.756 14.437 1.00 96.12 189 GLU A C 1
ATOM 1504 O O . GLU A 1 189 ? -3.186 7.484 13.868 1.00 96.12 189 GLU A O 1
ATOM 1509 N N . GLY A 1 190 ? -1.718 5.786 13.785 1.00 97.38 190 GLY A N 1
ATOM 1510 C CA . GLY A 1 190 ? -1.894 5.521 12.357 1.00 97.38 190 GLY A CA 1
ATOM 1511 C C . GLY A 1 190 ? -3.322 5.092 11.999 1.00 97.38 190 GLY A C 1
ATOM 1512 O O . GLY A 1 190 ? -3.856 5.501 10.960 1.00 97.38 190 GLY A O 1
ATOM 1513 N N . SER A 1 191 ? -3.978 4.328 12.876 1.00 97.38 191 SER A N 1
ATOM 1514 C CA . SER A 1 191 ? -5.390 3.952 12.730 1.00 97.38 191 SER A CA 1
ATOM 1515 C C . SER A 1 191 ? -6.309 5.163 12.881 1.00 97.38 191 SER A C 1
ATOM 1517 O O . SER A 1 191 ? -7.178 5.386 12.038 1.00 97.38 191 SER A O 1
ATOM 1519 N N . SER A 1 192 ? -6.067 6.005 13.888 1.00 95.94 192 SER A N 1
ATOM 1520 C CA . SER A 1 192 ? -6.830 7.240 14.125 1.00 95.94 192 SER A CA 1
ATOM 1521 C C . SER A 1 192 ? -6.676 8.238 12.973 1.00 95.94 192 SER A C 1
ATOM 1523 O O . SER A 1 192 ? -7.655 8.821 12.506 1.00 95.94 192 SER A O 1
ATOM 1525 N N . ALA A 1 193 ? -5.463 8.396 12.435 1.00 97.19 193 ALA A N 1
ATOM 1526 C CA . ALA A 1 193 ? -5.210 9.196 11.237 1.00 97.19 193 ALA A CA 1
ATOM 1527 C C . ALA A 1 193 ? -5.960 8.651 10.009 1.00 97.19 193 ALA A C 1
ATOM 1529 O O . ALA A 1 193 ? -6.558 9.418 9.253 1.00 97.19 193 ALA A O 1
ATOM 1530 N N . SER A 1 194 ? -5.986 7.327 9.832 1.00 97.69 194 SER A N 1
ATOM 1531 C CA . SER A 1 194 ? -6.727 6.679 8.742 1.00 97.69 194 SER A CA 1
ATOM 1532 C C . SER A 1 194 ? -8.240 6.883 8.871 1.00 97.69 194 SER A C 1
ATOM 1534 O O . SER A 1 194 ? -8.900 7.172 7.872 1.00 97.69 194 SER A O 1
ATOM 1536 N N . LEU A 1 195 ? -8.785 6.795 10.090 1.00 96.88 195 LEU A N 1
ATOM 1537 C CA . LEU A 1 195 ? -10.197 7.064 10.375 1.00 96.88 195 LEU A CA 1
ATOM 1538 C C . LEU A 1 195 ? -10.576 8.517 10.066 1.00 96.88 195 LEU A C 1
ATOM 1540 O O . LEU A 1 195 ? -11.591 8.735 9.408 1.00 96.88 195 LEU A O 1
ATOM 1544 N N . ARG A 1 196 ? -9.747 9.497 10.452 1.00 95.50 196 ARG A N 1
ATOM 1545 C CA . ARG A 1 196 ? -9.971 10.919 10.120 1.00 95.50 196 ARG A CA 1
ATOM 1546 C C . ARG A 1 196 ? -9.993 11.166 8.613 1.00 95.50 196 ARG A C 1
ATOM 1548 O O . ARG A 1 196 ? -10.899 11.820 8.101 1.00 95.50 196 ARG A O 1
ATOM 1555 N N . LEU A 1 197 ? -9.034 10.601 7.876 1.00 96.50 197 LEU A N 1
ATOM 1556 C CA . LEU A 1 197 ? -9.011 10.717 6.413 1.00 96.50 197 LEU A CA 1
ATOM 1557 C C . LEU A 1 197 ? -10.233 10.058 5.769 1.00 96.50 197 LEU A C 1
ATOM 1559 O O . LEU A 1 197 ? -10.792 10.595 4.811 1.00 96.50 197 LEU A O 1
ATOM 1563 N N . LEU A 1 198 ? -10.651 8.899 6.283 1.00 96.19 198 LEU A N 1
ATOM 1564 C CA . LEU A 1 198 ? -11.834 8.206 5.792 1.00 96.19 198 LEU A CA 1
ATOM 1565 C C . LEU A 1 198 ? -13.109 9.010 6.074 1.00 96.19 198 LEU A C 1
ATOM 1567 O O . LEU A 1 198 ? -13.980 9.094 5.210 1.00 96.19 198 LEU A O 1
ATOM 1571 N N . ASP A 1 199 ? -13.213 9.632 7.245 1.00 95.12 199 ASP A N 1
ATOM 1572 C CA . ASP A 1 199 ? -14.344 10.486 7.600 1.00 95.12 199 ASP A CA 1
ATOM 1573 C C . ASP A 1 199 ? -14.451 11.710 6.678 1.00 95.12 199 ASP A C 1
ATOM 1575 O O . ASP A 1 199 ? -15.511 11.970 6.094 1.00 95.12 199 ASP A O 1
ATOM 1579 N N . ALA A 1 200 ? -13.321 12.383 6.437 1.00 93.25 200 ALA A N 1
ATOM 1580 C CA . ALA A 1 200 ? -13.232 13.492 5.492 1.00 93.25 200 ALA A CA 1
ATOM 1581 C C . ALA A 1 200 ? -13.639 13.066 4.069 1.00 93.25 200 ALA A C 1
ATOM 1583 O O . ALA A 1 200 ? -14.417 13.755 3.406 1.00 93.25 200 ALA A O 1
ATOM 1584 N N . ALA A 1 201 ? -13.191 11.891 3.612 1.00 92.81 201 ALA A N 1
ATOM 1585 C CA . ALA A 1 201 ? -13.538 11.348 2.296 1.00 92.81 201 ALA A CA 1
ATOM 1586 C C . ALA A 1 201 ? -15.007 10.893 2.174 1.00 92.81 201 ALA A C 1
ATOM 1588 O O . ALA A 1 201 ? -15.480 10.629 1.067 1.00 92.81 201 ALA A O 1
ATOM 1589 N N . THR A 1 202 ? -15.734 10.781 3.290 1.00 91.25 202 THR A N 1
ATOM 1590 C CA . THR A 1 202 ? -17.111 10.259 3.344 1.00 91.25 202 THR A CA 1
ATOM 1591 C C . THR A 1 202 ? -18.121 11.248 3.909 1.00 91.25 202 THR A C 1
ATOM 1593 O O . THR A 1 202 ? -19.221 10.850 4.292 1.00 91.25 202 THR A O 1
ATOM 1596 N N . GLN A 1 203 ? -17.778 12.540 3.923 1.00 88.50 203 GLN A N 1
ATOM 1597 C CA . GLN A 1 203 ? -18.671 13.618 4.356 1.00 88.50 203 GLN A CA 1
ATOM 1598 C C . GLN A 1 203 ? -19.221 13.400 5.778 1.00 88.50 203 GLN A C 1
ATOM 1600 O O . GLN A 1 203 ? -20.416 13.577 6.032 1.00 88.50 203 GLN A O 1
ATOM 1605 N N . ARG A 1 204 ? -18.343 13.023 6.715 1.00 87.81 204 ARG A N 1
ATOM 1606 C CA . ARG A 1 204 ? -18.667 12.826 8.141 1.00 87.81 204 ARG A CA 1
ATOM 1607 C C . ARG A 1 204 ? -19.553 11.617 8.452 1.00 87.81 204 ARG A C 1
ATOM 1609 O O . ARG A 1 204 ? -20.200 11.555 9.500 1.00 87.81 204 ARG A O 1
ATOM 1616 N N . ARG A 1 205 ? -19.655 10.652 7.531 1.00 90.56 205 ARG A N 1
ATOM 1617 C CA . ARG A 1 205 ? -20.427 9.421 7.770 1.00 90.56 205 ARG A CA 1
ATOM 1618 C C . ARG A 1 205 ? -19.780 8.564 8.858 1.00 90.56 205 ARG A C 1
ATOM 1620 O O . ARG A 1 205 ? -20.507 7.973 9.652 1.00 90.56 205 ARG A O 1
ATOM 1627 N N . VAL A 1 206 ? -18.449 8.493 8.897 1.00 89.56 206 VAL A N 1
ATOM 1628 C CA . VAL A 1 206 ? -17.720 7.665 9.868 1.00 89.56 206 VAL A CA 1
ATOM 1629 C C . VAL A 1 206 ? -17.920 8.211 11.278 1.00 89.56 206 VAL A C 1
ATOM 1631 O O . VAL A 1 206 ? -18.294 7.448 12.160 1.00 89.56 206 VAL A O 1
ATOM 1634 N N . GLN A 1 207 ? -17.795 9.522 11.478 1.00 89.88 207 GLN A N 1
ATOM 1635 C CA . GLN A 1 207 ? -18.016 10.193 12.759 1.00 89.88 207 GLN A CA 1
ATOM 1636 C C . GLN A 1 207 ? -19.401 9.863 13.336 1.00 89.88 207 GLN A C 1
ATOM 1638 O O . GLN A 1 207 ? -19.513 9.485 14.500 1.00 89.88 207 GLN A O 1
ATOM 1643 N N . ARG A 1 208 ? -20.459 9.912 12.513 1.00 89.12 208 ARG A N 1
ATOM 1644 C CA . ARG A 1 208 ? -21.826 9.557 12.947 1.00 89.12 208 ARG A CA 1
ATOM 1645 C C . ARG A 1 208 ? -21.957 8.101 13.389 1.00 89.12 208 ARG A C 1
ATOM 1647 O O . ARG A 1 208 ? -22.723 7.824 14.303 1.00 89.12 208 ARG A O 1
ATOM 1654 N N . LEU A 1 209 ? -21.243 7.183 12.736 1.00 89.81 209 LEU A N 1
ATOM 1655 C CA . LEU A 1 209 ? -21.228 5.768 13.114 1.00 89.81 209 LEU A CA 1
ATOM 1656 C C . LEU A 1 209 ? -20.417 5.540 14.394 1.00 89.81 209 LEU A C 1
ATOM 1658 O O . LEU A 1 209 ? -20.820 4.740 15.230 1.00 89.81 209 LEU A O 1
ATOM 1662 N N . LEU A 1 210 ? -19.311 6.266 14.577 1.00 88.56 210 LEU A N 1
ATOM 1663 C CA . LEU A 1 210 ? -18.485 6.175 15.784 1.00 88.56 210 LEU A CA 1
ATOM 1664 C C . LEU A 1 210 ? -19.225 6.655 17.038 1.00 88.56 210 LEU A C 1
ATOM 1666 O O . LEU A 1 210 ? -19.056 6.062 18.097 1.00 88.56 210 LEU A O 1
ATOM 1670 N N . LEU A 1 211 ? -20.105 7.655 16.919 1.00 86.31 211 LEU A N 1
ATOM 1671 C CA . LEU A 1 211 ? -20.961 8.108 18.026 1.00 86.31 211 LEU A CA 1
ATOM 1672 C C . LEU A 1 211 ? -21.964 7.044 18.510 1.00 86.31 211 LEU A C 1
ATOM 1674 O O . LEU A 1 211 ? -22.519 7.182 19.595 1.00 86.31 211 LEU A O 1
ATOM 1678 N N . GLN A 1 212 ? -22.211 5.995 17.720 1.00 85.81 212 GLN A N 1
ATOM 1679 C CA . GLN A 1 212 ? -23.096 4.884 18.090 1.00 85.81 212 GLN A CA 1
ATOM 1680 C C . GLN A 1 212 ? -22.354 3.747 18.804 1.00 85.81 212 GLN A C 1
ATOM 1682 O O . GLN A 1 212 ? -22.984 2.772 19.212 1.00 85.81 212 GLN A O 1
ATOM 1687 N N . VAL A 1 213 ? -21.025 3.827 18.925 1.00 83.06 213 VAL A N 1
ATOM 1688 C CA . VAL A 1 213 ? -20.224 2.796 19.591 1.00 83.06 213 VAL A CA 1
ATOM 1689 C C . VAL A 1 213 ? -20.488 2.847 21.094 1.00 83.06 213 VAL A C 1
ATOM 1691 O O . VAL A 1 213 ? -20.322 3.887 21.727 1.00 83.06 213 VAL A O 1
ATOM 1694 N N . ASP A 1 214 ? -20.885 1.711 21.672 1.00 79.88 214 ASP A N 1
ATOM 1695 C CA . ASP A 1 214 ? -21.090 1.595 23.115 1.00 79.88 214 ASP A CA 1
ATOM 1696 C C . ASP A 1 214 ? -19.743 1.646 23.847 1.00 79.88 214 ASP A C 1
ATOM 1698 O O . ASP A 1 214 ? -18.907 0.742 23.737 1.00 79.88 214 ASP A O 1
ATOM 1702 N N . SER A 1 215 ? -19.541 2.711 24.621 1.00 78.19 215 SER A N 1
ATOM 1703 C CA . SER A 1 215 ? -18.300 2.961 25.347 1.00 78.19 215 SER A CA 1
ATOM 1704 C C . SER A 1 215 ? -18.018 1.942 26.450 1.00 78.19 215 SER A C 1
ATOM 1706 O O . SER A 1 215 ? -16.870 1.804 26.868 1.00 78.19 215 SER A O 1
ATOM 1708 N N . ARG A 1 216 ? -19.025 1.178 26.890 1.00 76.88 216 ARG A N 1
ATOM 1709 C CA . ARG A 1 216 ? -18.892 0.161 27.950 1.00 76.88 216 ARG A CA 1
ATOM 1710 C C . ARG A 1 216 ? -18.021 -1.027 27.549 1.00 76.88 216 ARG A C 1
ATOM 1712 O O . ARG A 1 216 ? -17.503 -1.718 28.421 1.00 76.88 216 ARG A O 1
ATOM 1719 N N . HIS A 1 217 ? -17.873 -1.269 26.248 1.00 73.62 217 HIS A N 1
ATOM 1720 C CA . HIS A 1 217 ? -17.154 -2.423 25.707 1.00 73.62 217 HIS A CA 1
ATOM 1721 C C . HIS A 1 217 ? -15.770 -2.075 25.143 1.00 73.62 217 HIS A C 1
ATOM 1723 O O . HIS A 1 217 ? -15.074 -2.960 24.644 1.00 73.62 217 HIS A O 1
ATOM 1729 N N . CYS A 1 218 ? -15.351 -0.810 25.215 1.00 80.69 218 CYS A N 1
ATOM 1730 C CA . CYS A 1 218 ? -14.083 -0.353 24.657 1.00 80.69 218 CYS A CA 1
ATOM 1731 C C . CYS A 1 218 ? -13.039 -0.109 25.750 1.00 80.69 218 CYS A C 1
ATOM 1733 O O . CYS A 1 218 ? -13.338 0.427 26.816 1.00 80.69 218 CYS A O 1
ATOM 1735 N N . SER A 1 219 ? -11.783 -0.452 25.460 1.00 86.38 219 SER A N 1
ATOM 1736 C CA . SER A 1 219 ? -10.660 -0.080 26.320 1.00 86.38 219 SER A CA 1
ATOM 1737 C C . SER A 1 219 ? -10.478 1.450 26.327 1.00 86.38 219 SER A C 1
ATOM 1739 O O . SER A 1 219 ? -10.804 2.118 25.336 1.00 86.38 219 SER A O 1
ATOM 1741 N N . PRO A 1 220 ? -9.932 2.042 27.408 1.00 86.25 220 PRO A N 1
ATOM 1742 C CA . PRO A 1 220 ? -9.751 3.494 27.498 1.00 86.25 220 PRO A CA 1
ATOM 1743 C C . PRO A 1 220 ? -8.850 4.041 26.383 1.00 86.25 220 PRO A C 1
ATOM 1745 O O . PRO A 1 220 ? -9.057 5.153 25.906 1.00 86.25 220 PRO A O 1
ATOM 1748 N N . GLN A 1 221 ? -7.886 3.243 25.918 1.00 86.69 221 GLN A N 1
ATOM 1749 C CA . GLN A 1 221 ? -7.009 3.605 24.806 1.00 86.69 221 GLN A CA 1
ATOM 1750 C C . GLN A 1 221 ? -7.782 3.691 23.481 1.00 86.69 221 GLN A C 1
ATOM 1752 O O . GLN A 1 221 ? -7.604 4.647 22.725 1.00 86.69 221 GLN A O 1
ATOM 1757 N N . VAL A 1 222 ? -8.676 2.730 23.211 1.00 88.81 222 VAL A N 1
ATOM 1758 C CA . VAL A 1 222 ? -9.538 2.752 22.018 1.00 88.81 222 VAL A CA 1
ATOM 1759 C C . VAL A 1 222 ? -10.485 3.945 22.077 1.00 88.81 222 VAL A C 1
ATOM 1761 O O . VAL A 1 222 ? -10.586 4.678 21.098 1.00 88.81 222 VAL A O 1
ATOM 1764 N N . LEU A 1 223 ? -11.114 4.200 23.227 1.00 88.25 223 LEU A N 1
ATOM 1765 C CA . LEU A 1 223 ? -11.971 5.375 23.412 1.00 88.25 223 LEU A CA 1
ATOM 1766 C C . LEU A 1 223 ? -11.219 6.685 23.174 1.00 88.25 223 LEU A C 1
ATOM 1768 O O . LEU A 1 223 ? -11.745 7.562 22.495 1.00 88.25 223 LEU A O 1
ATOM 1772 N N . CYS A 1 224 ? -9.983 6.797 23.665 1.00 87.75 224 CYS A N 1
ATOM 1773 C CA . CYS A 1 224 ? -9.127 7.952 23.406 1.00 87.75 224 CYS A CA 1
ATOM 1774 C C . CYS A 1 224 ? -8.884 8.139 21.898 1.00 87.75 224 CYS A C 1
ATOM 1776 O O . CYS A 1 224 ? -9.085 9.230 21.370 1.00 87.75 224 CYS A O 1
ATOM 1778 N N . CYS A 1 225 ? -8.558 7.062 21.177 1.00 88.19 225 CYS A N 1
ATOM 1779 C CA . CYS A 1 225 ? -8.383 7.105 19.722 1.00 88.19 225 CYS A CA 1
ATOM 1780 C C . CYS A 1 225 ? -9.653 7.554 18.996 1.00 88.19 225 CYS A C 1
ATOM 1782 O O . CYS A 1 225 ? -9.598 8.448 18.153 1.00 88.19 225 CYS A O 1
ATOM 1784 N N . LEU A 1 226 ? -10.809 6.986 19.345 1.00 89.19 226 LEU A N 1
ATOM 1785 C CA . LEU A 1 226 ? -12.086 7.370 18.742 1.00 89.19 226 LEU A CA 1
ATOM 1786 C C . LEU A 1 226 ? -12.445 8.827 19.046 1.00 89.19 226 LEU A C 1
ATOM 1788 O O . LEU A 1 226 ? -12.904 9.535 18.149 1.00 89.19 226 LEU A O 1
ATOM 1792 N N . ALA A 1 227 ? -12.159 9.294 20.264 1.00 86.88 227 ALA A N 1
ATOM 1793 C CA . ALA A 1 227 ? -12.373 10.678 20.660 1.00 86.88 227 ALA A CA 1
ATOM 1794 C C . ALA A 1 227 ? -11.582 11.653 19.776 1.00 86.88 227 ALA A C 1
ATOM 1796 O O . ALA A 1 227 ? -12.133 12.676 19.378 1.00 86.88 227 ALA A O 1
ATOM 1797 N N . THR A 1 228 ? -10.344 11.324 19.378 1.00 87.19 228 THR A N 1
ATOM 1798 C CA . THR A 1 228 ? -9.569 12.183 18.456 1.00 87.19 228 THR A CA 1
ATOM 1799 C C . THR A 1 228 ? -10.231 12.357 17.088 1.00 87.19 228 THR A C 1
ATOM 1801 O O . THR A 1 228 ? -10.072 13.397 16.457 1.00 87.19 228 THR A O 1
ATOM 1804 N N . VAL A 1 229 ? -11.005 11.367 16.633 1.00 83.94 229 VAL A N 1
ATOM 1805 C CA . VAL A 1 229 ? -11.740 11.435 15.361 1.00 83.94 229 VAL A CA 1
ATOM 1806 C C . VAL A 1 229 ? -13.011 12.275 15.513 1.00 83.94 229 VAL A C 1
ATOM 1808 O O . VAL A 1 229 ? -13.420 12.954 14.575 1.00 83.94 229 VAL A O 1
ATOM 1811 N N . THR A 1 230 ? -13.646 12.245 16.687 1.00 81.44 230 THR A N 1
ATOM 1812 C CA . THR A 1 230 ? -14.905 12.959 16.939 1.00 81.44 230 THR A CA 1
ATOM 1813 C C . THR A 1 230 ? -14.724 14.393 17.447 1.00 81.44 230 THR A C 1
ATOM 1815 O O . THR A 1 230 ? -15.640 15.190 17.261 1.00 81.44 230 THR A O 1
ATOM 1818 N N . ALA A 1 231 ? -13.587 14.724 18.078 1.00 68.81 231 ALA A N 1
ATOM 1819 C CA . ALA A 1 231 ? -13.360 15.977 18.812 1.00 68.81 231 ALA A CA 1
ATOM 1820 C C . ALA A 1 231 ? -12.861 17.168 17.969 1.00 68.81 231 ALA A C 1
ATOM 1822 O O . ALA A 1 231 ? -12.940 18.300 18.436 1.00 68.81 231 ALA A O 1
ATOM 1823 N N . GLU A 1 232 ? -12.399 16.978 16.727 1.00 57.75 232 GLU A N 1
ATOM 1824 C CA . GLU A 1 232 ? -11.895 18.070 15.860 1.00 57.75 232 GLU A CA 1
ATOM 1825 C C . GLU A 1 232 ? -12.984 19.085 15.403 1.00 57.75 232 GLU A C 1
ATOM 1827 O O . GLU A 1 232 ? -12.800 19.791 14.415 1.00 57.75 232 GLU A O 1
ATOM 1832 N N . GLN A 1 233 ? -14.133 19.182 16.089 1.00 49.97 233 GLN A N 1
ATOM 1833 C CA . GLN A 1 233 ? -15.283 20.007 15.685 1.00 49.97 233 GLN A CA 1
ATOM 1834 C C . GLN A 1 233 ? -15.964 20.821 16.801 1.00 49.97 233 GLN A C 1
ATOM 1836 O O . GLN A 1 233 ? -17.049 21.341 16.565 1.00 49.97 233 GLN A O 1
ATOM 1841 N N . GLU A 1 234 ? -15.349 21.049 17.967 1.00 42.78 234 GLU A N 1
ATOM 1842 C CA . GLU A 1 234 ? -15.817 22.169 18.819 1.00 42.78 234 GLU A CA 1
ATOM 1843 C C . GLU A 1 234 ? -15.342 23.552 18.310 1.00 42.78 234 GLU A C 1
ATOM 1845 O O . GLU A 1 234 ? -15.706 24.584 18.873 1.00 42.78 234 GLU A O 1
ATOM 1850 N N . HIS A 1 235 ? 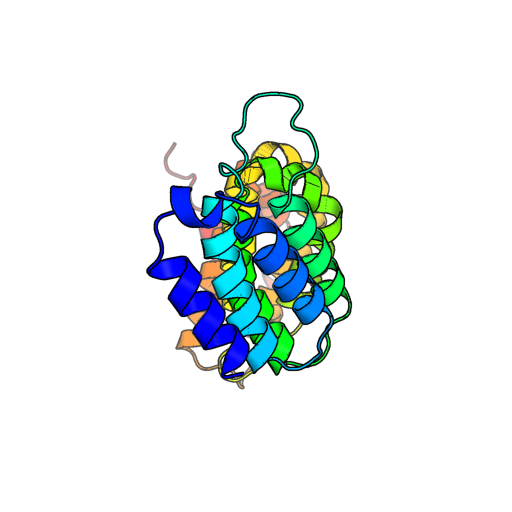-14.562 23.610 17.221 1.00 35.16 235 HIS A N 1
ATOM 1851 C CA . HIS A 1 235 ? -13.989 24.849 16.676 1.00 35.16 235 HIS A CA 1
ATOM 1852 C C . HIS A 1 235 ? -14.155 24.990 15.151 1.00 35.16 235 HIS A C 1
ATOM 1854 O O . HIS A 1 235 ? -13.170 25.101 14.427 1.00 35.16 235 HIS A O 1
ATOM 1860 N N . THR A 1 236 ? -15.394 25.009 14.657 1.00 32.22 236 THR A N 1
ATOM 1861 C CA . THR A 1 236 ? -15.786 25.641 13.375 1.00 32.22 236 THR A CA 1
ATOM 1862 C C . THR A 1 236 ? -17.241 26.054 13.451 1.00 32.22 236 THR A C 1
ATOM 1864 O O . THR A 1 236 ? -17.558 27.171 12.994 1.00 32.22 236 THR A O 1
#

Foldseek 3Di:
DVVLVVLLVCLVPPDLVVCPVPVVLVVSLVVLVVQCPDPDLVSVLSSLVSCLSSQVSVDQQDDPDDDDDDDSLNVSLLSLLVC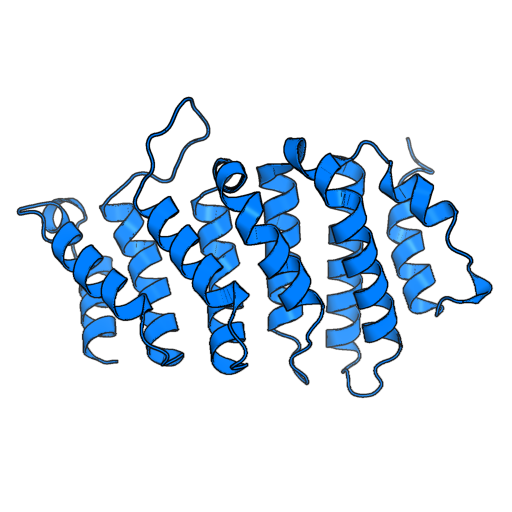LLPDDPPSNLLSSLVRNQSSCVSNFLVCLVVCVSVLSSLLVQCQDADPDQSSNNLSSLSSLLSCCVRHLLPLQVVLVVLLVSLLVSLQCLVPDPNYDPVNSVSNLVSSLSSLLSSCVSNVNPSLVVLVVDDPVPDDPSSVVSNCSSNVPPVPD

Secondary structure (DSSP, 8-state):
-HHHHHHHHHHHHS-HHHHHGGGHHHHHHHHHHHHTT---HHHHHHHHHHHHHHHHHHS----SSS-PPP-HHHHHHHHHHHHHHT---HHHHHHHHHHHHHHHHHHGGGGGGTHHHHHHHHHHHHHS--TTT-HHHHHHHHHHHHHHHHHGGG-GGGHHHHHHHHHHHHHHHHH-TTS-HHHHHHHHHHHHHHHHHHHHHTTTHHHHHHTTS-GGGS-HHHHHHHHHHHSTTS--

pLDDT: mean 90.91, std 10.51, range [32.22, 98.56]